Protein AF-A0A433CZN0-F1 (afdb_monomer)

Structure (mmCIF, N/CA/C/O backbone):
data_AF-A0A433CZN0-F1
#
_entry.id   AF-A0A433CZN0-F1
#
loop_
_atom_site.group_PDB
_atom_site.id
_atom_site.type_symbol
_atom_site.label_atom_id
_atom_site.label_alt_id
_atom_site.label_comp_id
_atom_site.label_asym_id
_atom_site.label_entity_id
_atom_site.label_seq_id
_atom_site.pdbx_PDB_ins_code
_atom_site.Cartn_x
_atom_site.Cartn_y
_atom_site.Cartn_z
_atom_site.occupancy
_atom_site.B_iso_or_equiv
_atom_site.auth_seq_id
_atom_site.auth_comp_id
_atom_site.auth_asym_id
_atom_site.auth_atom_id
_atom_site.pdbx_PDB_model_num
ATOM 1 N N . MET A 1 1 ? -7.468 12.039 32.519 1.00 37.16 1 MET A N 1
ATOM 2 C CA . MET A 1 1 ? -6.726 11.457 33.655 1.00 37.16 1 MET A CA 1
ATOM 3 C C . MET A 1 1 ? -5.507 10.751 33.075 1.00 37.16 1 MET A C 1
ATOM 5 O O . MET A 1 1 ? -5.658 9.683 32.499 1.00 37.16 1 MET A O 1
ATOM 9 N N . ILE A 1 2 ? -4.345 11.412 33.074 1.00 41.44 2 ILE A N 1
ATOM 10 C CA . ILE A 1 2 ? -3.094 10.817 32.576 1.00 41.44 2 ILE A CA 1
ATOM 11 C C . ILE A 1 2 ? -2.685 9.758 33.611 1.00 41.44 2 ILE A C 1
ATOM 13 O O . ILE A 1 2 ? -2.550 10.120 34.782 1.00 41.44 2 ILE A O 1
ATOM 17 N N . PRO A 1 3 ? -2.561 8.470 33.250 1.00 48.06 3 PRO A N 1
ATOM 18 C CA . PRO A 1 3 ? -2.178 7.444 34.209 1.00 48.06 3 PRO A CA 1
ATOM 19 C C . PRO A 1 3 ? -0.775 7.762 34.729 1.00 48.06 3 PRO A C 1
ATOM 21 O O . PRO A 1 3 ? 0.151 7.968 33.945 1.00 48.06 3 PRO A O 1
ATOM 24 N N . SER A 1 4 ? -0.611 7.831 36.049 1.00 49.28 4 SER A N 1
ATOM 25 C CA . SER A 1 4 ? 0.712 7.985 36.648 1.00 49.28 4 SER A CA 1
ATOM 26 C C . SER A 1 4 ? 1.546 6.741 36.336 1.00 49.28 4 SER A C 1
ATOM 28 O O . SER A 1 4 ? 1.145 5.627 36.672 1.00 49.28 4 SER A O 1
ATOM 30 N N . PHE A 1 5 ? 2.732 6.922 35.749 1.00 53.84 5 PHE A N 1
ATOM 31 C CA . PHE A 1 5 ? 3.713 5.854 35.499 1.00 53.84 5 PHE A CA 1
ATOM 32 C C . PHE A 1 5 ? 4.194 5.126 36.778 1.00 53.84 5 PHE A C 1
ATOM 34 O O . PHE A 1 5 ? 4.994 4.197 36.680 1.00 53.84 5 PHE A O 1
ATOM 41 N N . ARG A 1 6 ? 3.716 5.513 37.973 1.00 59.44 6 ARG A N 1
ATOM 42 C CA . ARG A 1 6 ? 3.971 4.809 39.244 1.00 59.44 6 ARG A CA 1
ATOM 43 C C . ARG A 1 6 ? 3.226 3.481 39.382 1.00 59.44 6 ARG A C 1
ATOM 45 O O . ARG A 1 6 ? 3.643 2.669 40.200 1.00 59.44 6 ARG A O 1
ATOM 52 N N . ASP A 1 7 ? 2.161 3.236 38.619 1.00 72.25 7 ASP A N 1
ATOM 53 C CA . ASP A 1 7 ? 1.455 1.952 38.672 1.00 72.25 7 ASP A CA 1
ATOM 54 C C . ASP A 1 7 ? 2.220 0.865 37.891 1.00 72.25 7 ASP A C 1
ATOM 56 O O . ASP A 1 7 ? 2.406 0.954 36.671 1.00 72.25 7 ASP A O 1
ATOM 60 N N . HIS A 1 8 ? 2.647 -0.184 38.602 1.00 76.25 8 HIS A N 1
ATOM 61 C CA . HIS A 1 8 ? 3.405 -1.313 38.057 1.00 76.25 8 HIS A CA 1
ATOM 62 C C . HIS A 1 8 ? 2.702 -1.947 36.850 1.00 76.25 8 HIS A C 1
ATOM 64 O O . HIS A 1 8 ? 3.338 -2.269 35.844 1.00 76.25 8 HIS A O 1
ATOM 70 N N . ARG A 1 9 ? 1.370 -2.048 36.899 1.00 76.25 9 ARG A N 1
ATOM 71 C CA . ARG A 1 9 ? 0.575 -2.632 35.818 1.00 76.25 9 ARG A CA 1
ATOM 72 C C . ARG A 1 9 ? 0.565 -1.756 34.569 1.00 76.25 9 ARG A C 1
ATOM 74 O O . ARG A 1 9 ? 0.722 -2.268 33.462 1.00 76.25 9 ARG A O 1
ATOM 81 N N . THR A 1 10 ? 0.414 -0.444 34.732 1.00 75.75 10 THR A N 1
ATOM 82 C CA . THR A 1 10 ? 0.481 0.519 33.623 1.00 75.75 10 THR A CA 1
ATOM 83 C C . THR A 1 10 ? 1.839 0.449 32.916 1.00 75.75 10 THR A C 1
ATOM 85 O O . THR A 1 10 ? 1.894 0.400 31.685 1.00 75.75 10 THR A O 1
ATOM 88 N N . ARG A 1 11 ? 2.936 0.339 33.679 1.00 78.00 11 ARG A N 1
ATOM 89 C CA . ARG A 1 11 ? 4.289 0.145 33.134 1.00 78.00 11 ARG A CA 1
ATOM 90 C C . ARG A 1 11 ? 4.425 -1.174 32.368 1.00 78.00 11 ARG A C 1
ATOM 92 O O . ARG A 1 11 ? 4.970 -1.175 31.267 1.00 78.00 11 ARG A O 1
ATOM 99 N N . GLN A 1 12 ? 3.931 -2.285 32.914 1.00 82.62 12 GLN A N 1
ATOM 100 C CA . GLN A 1 12 ? 3.971 -3.575 32.218 1.00 82.62 12 GLN A CA 1
ATOM 101 C C . GLN A 1 12 ? 3.145 -3.554 30.922 1.00 82.62 12 GLN A C 1
ATOM 103 O O . GLN A 1 12 ? 3.583 -4.092 29.905 1.00 82.62 12 GLN A O 1
ATOM 108 N N . LEU A 1 13 ? 1.978 -2.901 30.930 1.00 82.56 13 LEU A N 1
ATOM 109 C CA . LEU A 1 13 ? 1.131 -2.772 29.745 1.00 82.56 13 LEU A CA 1
ATOM 110 C C . LEU A 1 13 ? 1.836 -1.966 28.654 1.00 82.56 13 LEU A C 1
ATOM 112 O O . LEU A 1 13 ? 1.894 -2.410 27.510 1.00 82.56 13 LEU A O 1
ATOM 116 N N . PHE A 1 14 ? 2.426 -0.828 29.022 1.00 82.38 14 PHE A N 1
ATOM 117 C CA . PHE A 1 14 ? 3.212 -0.005 28.108 1.00 82.38 14 PHE A CA 1
ATOM 118 C C . PHE A 1 14 ? 4.383 -0.790 27.503 1.00 82.38 14 PHE A C 1
ATOM 120 O O . PHE A 1 14 ? 4.525 -0.835 26.285 1.00 82.38 14 PHE A O 1
ATOM 127 N N . LEU A 1 15 ? 5.173 -1.480 28.334 1.00 84.00 15 LEU A N 1
ATOM 128 C CA . LEU A 1 15 ? 6.296 -2.309 27.878 1.00 84.00 15 LEU A CA 1
ATOM 129 C C . LEU A 1 15 ? 5.858 -3.445 26.943 1.00 84.00 15 LEU A C 1
ATOM 131 O O . LEU A 1 15 ? 6.604 -3.818 26.039 1.00 84.00 15 LEU A O 1
ATOM 135 N N . SER A 1 16 ? 4.656 -3.991 27.138 1.00 86.31 16 SER A N 1
ATOM 136 C CA . SER A 1 16 ? 4.119 -5.050 26.284 1.00 86.31 16 SER A CA 1
ATOM 137 C C . SER A 1 16 ? 3.859 -4.569 24.854 1.00 86.31 16 SER A C 1
ATOM 139 O O . SER A 1 16 ? 4.224 -5.271 23.914 1.00 86.31 16 SER A O 1
ATOM 141 N N . TYR A 1 17 ? 3.289 -3.371 24.680 1.00 89.25 17 TYR A N 1
ATOM 142 C CA . TYR A 1 17 ? 3.047 -2.767 23.359 1.00 89.25 17 TYR A CA 1
ATOM 143 C C . TYR A 1 17 ? 4.263 -2.022 22.796 1.00 89.25 17 TYR A C 1
ATOM 145 O O . TYR A 1 17 ? 4.353 -1.823 21.587 1.00 89.25 17 TYR A O 1
ATOM 153 N N . ALA A 1 18 ? 5.227 -1.635 23.637 1.00 89.81 18 ALA A N 1
ATOM 154 C CA . ALA A 1 18 ? 6.465 -0.998 23.191 1.00 89.81 18 ALA A CA 1
ATOM 155 C C . ALA A 1 18 ? 7.233 -1.874 22.189 1.00 89.81 18 ALA A C 1
ATOM 157 O O . ALA A 1 18 ? 7.816 -1.352 21.244 1.00 89.81 18 ALA A O 1
ATOM 158 N N . LYS A 1 19 ? 7.185 -3.203 22.350 1.00 89.75 19 LYS A N 1
ATOM 159 C CA . LYS A 1 19 ? 7.804 -4.153 21.412 1.00 89.75 19 LYS A CA 1
ATOM 160 C C . LYS A 1 19 ? 7.233 -4.025 19.997 1.00 89.75 19 LYS A C 1
ATOM 162 O O . LYS A 1 19 ? 7.994 -4.004 19.036 1.00 89.75 19 LYS A O 1
ATOM 167 N N . ASP A 1 20 ? 5.917 -3.882 19.879 1.00 93.12 20 ASP A N 1
ATOM 168 C CA . ASP A 1 20 ? 5.236 -3.736 18.592 1.00 93.12 20 ASP A CA 1
ATOM 169 C C . ASP A 1 20 ? 5.594 -2.400 17.928 1.00 93.12 20 ASP A C 1
ATOM 171 O O . ASP A 1 20 ? 5.872 -2.354 16.733 1.00 93.12 20 ASP A O 1
ATOM 175 N N . TRP A 1 21 ? 5.650 -1.315 18.709 1.00 94.50 21 TRP A N 1
ATOM 176 C CA . TRP A 1 21 ? 6.099 -0.011 18.216 1.00 94.50 21 TRP A CA 1
ATOM 177 C C . TRP A 1 21 ? 7.538 -0.051 17.712 1.00 94.50 21 TRP A C 1
ATOM 179 O O . TRP A 1 21 ? 7.817 0.461 16.632 1.00 94.50 21 TRP A O 1
ATOM 189 N N . VAL A 1 22 ? 8.443 -0.679 18.468 1.00 95.81 22 VAL A N 1
ATOM 190 C CA . VAL A 1 22 ? 9.843 -0.845 18.061 1.00 95.81 22 VAL A CA 1
ATOM 191 C C . VAL A 1 22 ? 9.931 -1.626 16.753 1.00 95.81 22 VAL A C 1
ATOM 193 O O . VAL A 1 22 ? 10.659 -1.204 15.860 1.00 95.81 22 VAL A O 1
ATOM 196 N N . LEU A 1 23 ? 9.160 -2.708 16.602 1.00 94.88 23 LEU A N 1
ATOM 197 C CA . LEU A 1 23 ? 9.107 -3.472 15.355 1.00 94.88 23 LEU A CA 1
ATOM 198 C C . LEU A 1 23 ? 8.634 -2.606 14.178 1.00 94.88 23 LEU A C 1
ATOM 200 O O . LEU A 1 23 ? 9.283 -2.592 13.137 1.00 94.88 23 LEU A O 1
ATOM 204 N N . ILE A 1 24 ? 7.534 -1.866 14.338 1.00 96.44 24 ILE A N 1
ATOM 205 C CA . ILE A 1 24 ? 6.991 -0.999 13.280 1.00 96.44 24 ILE A CA 1
ATOM 206 C C . ILE A 1 24 ? 8.004 0.082 12.890 1.00 96.44 24 ILE A C 1
ATOM 208 O O . ILE A 1 24 ? 8.259 0.285 11.705 1.00 96.44 24 ILE A O 1
ATOM 212 N N . ILE A 1 25 ? 8.613 0.750 13.872 1.00 96.31 25 ILE A N 1
ATOM 213 C CA . ILE A 1 25 ? 9.632 1.776 13.626 1.00 96.31 25 ILE A CA 1
ATOM 214 C C . ILE A 1 25 ? 10.835 1.161 12.906 1.00 96.31 25 ILE A C 1
ATOM 216 O O . ILE A 1 25 ? 11.302 1.726 11.921 1.00 96.31 25 ILE A O 1
ATOM 220 N N . ALA A 1 26 ? 11.303 -0.013 13.338 1.00 97.31 26 ALA A N 1
ATOM 221 C CA . ALA A 1 26 ? 12.407 -0.711 12.689 1.00 97.31 26 ALA A CA 1
ATOM 222 C C . ALA A 1 26 ? 12.091 -1.067 11.227 1.00 97.31 26 ALA A C 1
ATOM 224 O O . ALA A 1 26 ? 12.936 -0.853 10.362 1.00 97.31 26 ALA A O 1
ATOM 225 N N . LEU A 1 27 ? 10.874 -1.538 10.929 1.00 97.00 27 LEU A N 1
ATOM 226 C CA . LEU A 1 27 ? 10.433 -1.823 9.558 1.00 97.00 27 LEU A CA 1
ATOM 227 C C . LEU A 1 27 ? 10.396 -0.558 8.689 1.00 97.00 27 LEU A C 1
ATOM 229 O O . LEU A 1 27 ? 10.842 -0.589 7.545 1.00 97.00 27 LEU A O 1
ATOM 233 N N . ILE A 1 28 ? 9.911 0.564 9.230 1.00 94.25 28 ILE A N 1
ATOM 234 C CA . ILE A 1 28 ? 9.871 1.847 8.512 1.00 94.25 28 ILE A CA 1
ATOM 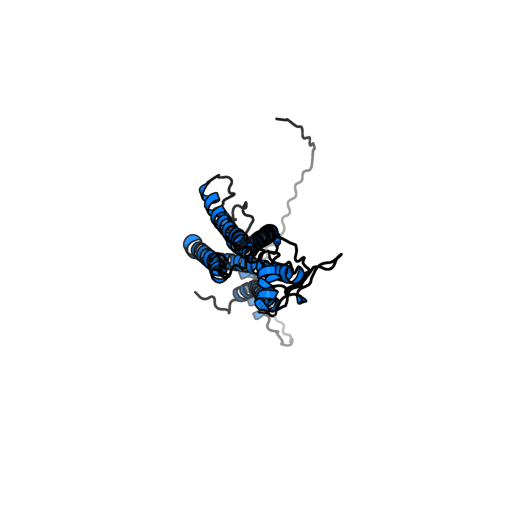235 C C . ILE A 1 28 ? 11.292 2.358 8.228 1.00 94.25 28 ILE A C 1
ATOM 237 O O . ILE A 1 28 ? 11.586 2.769 7.108 1.00 94.25 28 ILE A O 1
ATOM 241 N N . LEU A 1 29 ? 12.193 2.305 9.213 1.00 95.88 29 LEU A N 1
ATOM 242 C CA . LEU A 1 29 ? 13.593 2.704 9.029 1.00 95.88 29 LEU A CA 1
ATOM 243 C C . LEU A 1 29 ? 14.315 1.804 8.019 1.00 95.88 29 LEU A C 1
ATOM 245 O O . LEU A 1 29 ? 15.079 2.299 7.188 1.00 95.88 29 LEU A O 1
ATOM 249 N N . ALA A 1 30 ? 14.053 0.496 8.060 1.00 96.50 30 ALA A N 1
ATOM 250 C CA . ALA A 1 30 ? 14.585 -0.450 7.088 1.00 96.50 30 ALA A CA 1
ATOM 251 C C . ALA A 1 30 ? 14.099 -0.126 5.668 1.00 96.50 30 ALA A C 1
ATOM 253 O O . ALA A 1 30 ? 14.914 -0.095 4.753 1.00 96.50 30 ALA A O 1
ATOM 254 N N . PHE A 1 31 ? 12.814 0.200 5.491 1.00 95.31 31 PHE A N 1
ATOM 255 C CA . PHE A 1 31 ? 12.269 0.625 4.200 1.00 95.31 31 PHE A CA 1
ATOM 256 C C . PHE A 1 31 ? 13.008 1.849 3.634 1.00 95.31 31 PHE A C 1
ATOM 258 O O . PHE A 1 31 ? 13.494 1.793 2.508 1.00 95.31 31 PHE A O 1
ATOM 265 N N . PHE A 1 32 ? 13.171 2.920 4.420 1.00 93.94 32 PHE A N 1
ATOM 266 C CA . PHE A 1 32 ? 13.902 4.110 3.957 1.00 93.94 32 PHE A CA 1
ATOM 267 C C . PHE A 1 32 ? 15.377 3.824 3.657 1.00 93.94 32 PHE A C 1
ATOM 269 O O . PHE A 1 32 ? 15.951 4.434 2.761 1.00 93.94 32 PHE A O 1
ATOM 276 N N . SER A 1 33 ? 15.990 2.886 4.383 1.00 95.25 33 SER A N 1
ATOM 277 C CA . SER A 1 33 ? 17.371 2.467 4.125 1.00 95.25 33 SER A CA 1
ATOM 278 C C . SER A 1 33 ? 17.493 1.687 2.812 1.00 95.25 33 SER A C 1
ATOM 280 O O . SER A 1 33 ? 18.474 1.852 2.090 1.00 95.25 33 SER A O 1
ATOM 282 N N . LEU A 1 34 ? 16.499 0.853 2.489 1.00 94.00 34 LEU A N 1
ATOM 283 C CA . LEU A 1 34 ? 16.453 0.090 1.243 1.00 94.00 34 LEU A CA 1
ATOM 284 C C . LEU A 1 34 ? 16.165 0.962 0.020 1.00 94.00 34 LEU A C 1
ATOM 286 O O . LEU A 1 34 ? 16.729 0.696 -1.035 1.00 94.00 34 LEU A O 1
ATOM 290 N N . ASP A 1 35 ? 15.342 2.005 0.144 1.00 88.56 35 ASP A N 1
ATOM 291 C CA . ASP A 1 35 ? 14.964 2.844 -1.004 1.00 88.56 35 ASP A CA 1
ATOM 292 C C . ASP A 1 35 ? 16.169 3.558 -1.654 1.00 88.56 35 ASP A C 1
ATOM 294 O O . ASP A 1 35 ? 16.161 3.847 -2.850 1.00 88.56 35 ASP A O 1
ATOM 298 N N . ILE A 1 36 ? 17.246 3.758 -0.884 1.00 90.56 36 ILE A N 1
ATOM 299 C CA . ILE A 1 36 ? 18.517 4.346 -1.340 1.00 90.56 36 ILE A CA 1
ATOM 300 C C . ILE A 1 36 ? 19.326 3.362 -2.209 1.00 90.56 36 ILE A C 1
ATOM 302 O O . ILE A 1 36 ? 20.206 3.779 -2.965 1.00 90.56 36 ILE A O 1
ATOM 306 N N . LEU A 1 37 ? 19.059 2.057 -2.111 1.00 94.19 37 LEU A N 1
ATOM 307 C CA . LEU A 1 37 ? 19.812 1.035 -2.830 1.00 94.19 37 LEU A CA 1
ATOM 308 C C . LEU A 1 37 ? 19.433 0.984 -4.314 1.00 94.19 37 LEU A C 1
ATOM 310 O O . LEU A 1 37 ? 18.279 1.171 -4.709 1.00 94.19 37 LEU A O 1
ATOM 314 N N . GLU A 1 38 ? 20.426 0.672 -5.146 1.00 93.75 38 GLU A N 1
ATOM 315 C CA . GLU A 1 38 ? 20.198 0.404 -6.562 1.00 93.75 38 GLU A CA 1
ATOM 316 C C . GLU A 1 38 ? 19.505 -0.952 -6.751 1.00 93.75 38 GLU A C 1
ATOM 318 O O . GLU A 1 38 ? 19.917 -1.945 -6.140 1.00 93.75 38 GLU A O 1
ATOM 323 N N . PRO A 1 39 ? 18.459 -1.024 -7.594 1.00 95.94 39 PRO A N 1
ATOM 324 C CA . PRO A 1 39 ? 17.829 -2.291 -7.928 1.00 95.94 39 PRO A CA 1
ATOM 325 C C . PRO A 1 39 ? 18.738 -3.136 -8.826 1.00 95.94 39 PRO A C 1
ATOM 327 O O . PRO A 1 39 ? 19.609 -2.630 -9.533 1.00 95.94 39 PRO A O 1
ATOM 330 N N . PHE A 1 40 ? 18.474 -4.439 -8.872 1.00 96.62 40 PHE A N 1
ATOM 331 C CA . PHE A 1 40 ? 19.052 -5.303 -9.895 1.00 96.62 40 PHE A CA 1
ATOM 332 C C . PHE A 1 40 ? 18.702 -4.785 -11.305 1.00 96.62 40 PHE A C 1
ATOM 334 O O . PHE A 1 40 ? 17.542 -4.529 -11.618 1.00 96.62 40 PHE A O 1
ATOM 341 N N . HIS A 1 41 ? 19.691 -4.638 -12.188 1.00 95.94 41 HIS A N 1
ATOM 342 C CA . HIS A 1 41 ? 19.459 -4.233 -13.577 1.00 95.94 41 HIS A CA 1
ATOM 343 C C . HIS A 1 41 ? 19.253 -5.463 -14.461 1.00 95.94 41 HIS A C 1
ATOM 345 O O . HIS A 1 41 ? 20.196 -6.004 -15.043 1.00 95.94 41 HIS A O 1
ATOM 351 N N . ARG A 1 42 ? 18.003 -5.923 -14.556 1.00 96.19 42 ARG A N 1
ATOM 352 C CA . ARG A 1 42 ? 17.643 -7.055 -15.414 1.00 96.19 42 ARG A CA 1
ATOM 353 C C . ARG A 1 42 ? 17.858 -6.706 -16.892 1.00 96.19 42 ARG A C 1
ATOM 355 O O . ARG A 1 42 ? 17.476 -5.633 -17.346 1.00 96.19 42 ARG A O 1
ATOM 362 N N . GLN A 1 43 ? 18.425 -7.638 -17.655 1.00 96.50 43 GLN A N 1
ATOM 363 C CA . GLN A 1 43 ? 18.578 -7.484 -19.103 1.00 96.50 43 GLN A CA 1
ATOM 364 C C . GLN A 1 43 ? 17.219 -7.406 -19.819 1.00 96.50 43 GLN A C 1
ATOM 366 O O . GLN A 1 43 ? 16.234 -8.005 -19.375 1.00 96.50 43 GLN A O 1
ATOM 371 N N . PHE A 1 44 ? 17.178 -6.685 -20.937 1.00 96.75 44 PHE A N 1
ATOM 372 C CA . PHE A 1 44 ? 15.967 -6.398 -21.707 1.00 96.75 44 PHE A CA 1
ATOM 373 C C . PHE A 1 44 ? 16.246 -6.446 -23.213 1.00 96.75 44 PHE A C 1
ATOM 375 O O . PHE A 1 44 ? 17.398 -6.426 -23.637 1.00 96.75 44 PHE A O 1
ATOM 382 N N . SER A 1 45 ? 15.190 -6.525 -24.023 1.00 96.25 45 SER A N 1
ATOM 383 C CA . SER A 1 45 ? 15.298 -6.446 -25.483 1.00 96.25 45 SER A CA 1
ATOM 384 C C . SER A 1 45 ? 14.861 -5.071 -25.971 1.00 96.25 45 SER A C 1
ATOM 386 O O . SER A 1 45 ? 13.836 -4.546 -25.537 1.00 96.25 45 SER A O 1
ATOM 388 N N .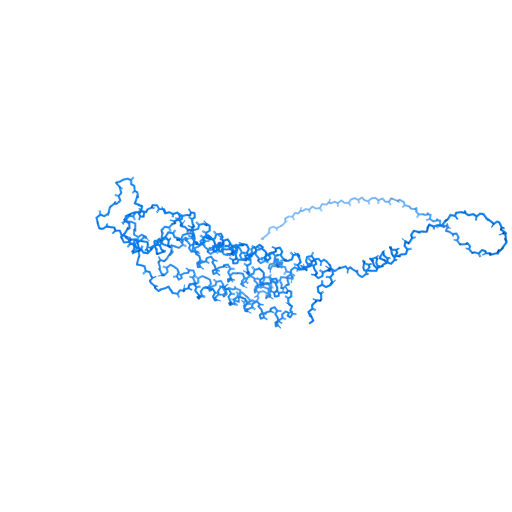 LEU A 1 46 ? 15.609 -4.517 -26.922 1.00 95.69 46 LEU A N 1
ATOM 389 C CA . LEU A 1 46 ? 15.253 -3.295 -27.642 1.00 95.69 46 LEU A CA 1
ATOM 390 C C . LEU A 1 46 ? 14.045 -3.475 -28.568 1.00 95.69 46 LEU A C 1
ATOM 392 O O . LEU A 1 46 ? 13.453 -2.491 -28.995 1.00 95.69 46 LEU A O 1
ATOM 396 N N . THR A 1 47 ? 13.678 -4.717 -28.889 1.00 94.88 47 THR A N 1
ATOM 397 C CA . THR A 1 47 ? 12.536 -5.040 -29.760 1.00 94.88 47 THR A CA 1
ATOM 398 C C . THR A 1 47 ? 11.250 -5.348 -28.991 1.00 94.88 47 THR A C 1
ATOM 400 O O . THR A 1 47 ? 10.195 -5.551 -29.597 1.00 94.88 47 THR A O 1
ATOM 403 N N . ASP A 1 48 ? 11.309 -5.350 -27.656 1.00 96.00 48 ASP A N 1
ATOM 404 C CA . ASP A 1 48 ? 10.157 -5.622 -26.805 1.00 96.00 48 ASP A CA 1
ATOM 405 C C . ASP A 1 48 ? 9.204 -4.419 -26.759 1.00 96.00 48 ASP A C 1
ATOM 407 O O . ASP A 1 48 ? 9.438 -3.424 -26.072 1.00 96.00 48 ASP A O 1
ATOM 411 N N . LYS A 1 49 ? 8.076 -4.537 -27.469 1.00 95.81 49 LYS A N 1
ATOM 412 C CA . LYS A 1 49 ? 7.028 -3.505 -27.509 1.00 95.81 49 LYS A CA 1
ATOM 413 C C . LYS A 1 49 ? 6.393 -3.230 -26.152 1.00 95.81 49 LYS A C 1
ATOM 415 O O . LYS A 1 49 ? 5.828 -2.156 -25.972 1.00 95.81 49 LYS A O 1
ATOM 420 N N . SER A 1 50 ? 6.472 -4.168 -25.207 1.00 96.38 50 SER A N 1
ATOM 421 C CA . SER A 1 50 ? 5.946 -3.939 -23.864 1.00 96.38 50 SER A CA 1
ATOM 422 C C . SER A 1 50 ? 6.742 -2.888 -23.089 1.00 96.38 50 SER A C 1
ATOM 424 O O . SER A 1 50 ? 6.202 -2.362 -22.127 1.00 96.38 50 SER A O 1
ATOM 426 N N . LEU A 1 51 ? 7.960 -2.543 -23.535 1.00 97.25 51 LEU A N 1
ATOM 427 C CA . LEU A 1 51 ? 8.865 -1.570 -22.908 1.00 97.25 51 LEU A CA 1
ATOM 428 C C . LEU A 1 51 ? 8.944 -0.221 -23.652 1.00 97.25 51 LEU A C 1
ATOM 430 O O . LEU A 1 51 ? 9.772 0.623 -23.306 1.00 97.25 51 LEU A O 1
ATOM 434 N N . MET A 1 52 ? 8.127 -0.034 -24.695 1.00 96.88 52 MET A N 1
ATOM 435 C CA . MET A 1 52 ? 8.167 1.118 -25.611 1.00 96.88 52 MET A CA 1
ATOM 436 C C . MET A 1 52 ? 7.103 2.187 -25.313 1.00 96.88 52 MET A C 1
ATOM 438 O O . MET A 1 52 ? 6.856 3.051 -26.155 1.00 96.88 52 MET A O 1
ATOM 442 N N . TYR A 1 53 ? 6.429 2.126 -24.164 1.00 96.88 53 TYR A N 1
ATOM 443 C CA . TYR A 1 53 ? 5.441 3.144 -23.806 1.00 96.88 53 TYR A CA 1
ATOM 444 C C . TYR A 1 53 ? 6.120 4.472 -23.431 1.00 96.88 53 TYR A C 1
ATOM 446 O O . TYR A 1 53 ? 7.268 4.468 -22.985 1.00 96.88 53 TYR A O 1
ATOM 454 N N . PRO A 1 54 ? 5.432 5.616 -23.602 1.00 96.06 54 PRO A N 1
ATOM 455 C CA . PRO A 1 54 ? 5.980 6.907 -23.206 1.00 96.06 54 PRO A CA 1
ATOM 456 C C . PRO A 1 54 ? 6.062 7.030 -21.681 1.00 96.06 54 PRO A C 1
ATOM 458 O O . PRO A 1 54 ? 5.170 6.580 -20.957 1.00 96.06 54 PRO A O 1
ATOM 461 N N . TYR A 1 55 ? 7.108 7.695 -21.199 1.00 94.38 55 TYR A N 1
ATOM 462 C CA . TYR A 1 55 ? 7.278 8.047 -19.798 1.00 94.38 55 TYR A CA 1
ATOM 463 C C . TYR A 1 55 ? 6.224 9.075 -19.376 1.00 94.38 55 TYR A C 1
ATOM 465 O O . TYR A 1 55 ? 6.173 10.199 -19.875 1.00 94.38 55 TYR A O 1
ATOM 473 N N . ALA A 1 56 ? 5.377 8.696 -18.418 1.00 92.00 56 ALA A N 1
ATOM 474 C CA . ALA A 1 56 ? 4.413 9.611 -17.822 1.00 92.00 56 ALA A CA 1
ATOM 475 C C . ALA A 1 56 ? 5.118 10.571 -16.845 1.00 92.00 56 ALA A C 1
ATOM 477 O O . ALA A 1 56 ? 5.463 10.180 -15.723 1.00 92.00 56 ALA A O 1
ATOM 478 N N . GLU A 1 57 ? 5.304 11.829 -17.263 1.00 88.81 57 GLU A N 1
ATOM 479 C CA . GLU A 1 57 ? 5.852 12.909 -16.423 1.00 88.81 57 GLU A CA 1
ATOM 480 C C . GLU A 1 57 ? 4.918 13.269 -15.261 1.00 88.81 57 GLU A C 1
ATOM 482 O O . GLU A 1 57 ? 5.366 13.545 -14.147 1.00 88.81 57 GLU A O 1
ATOM 487 N N . HIS A 1 58 ? 3.608 13.224 -15.513 1.00 92.38 58 HIS A N 1
ATOM 488 C CA . HIS A 1 58 ? 2.575 13.488 -14.521 1.00 92.38 58 HIS A CA 1
ATOM 489 C C . HIS A 1 58 ? 1.792 12.221 -14.218 1.00 92.38 58 HIS A C 1
ATOM 491 O O . HIS A 1 58 ? 1.045 11.712 -15.051 1.00 92.38 58 HIS A O 1
ATOM 497 N N . GLU A 1 59 ? 1.955 11.733 -12.994 1.00 93.25 59 GLU A N 1
ATOM 498 C CA . GLU A 1 59 ? 1.227 10.570 -12.513 1.00 93.25 59 GLU A CA 1
ATOM 499 C C . GLU A 1 59 ? -0.208 10.950 -12.130 1.00 93.25 59 GLU A C 1
ATOM 501 O O . GLU A 1 59 ? -0.428 11.914 -11.394 1.00 93.25 59 GLU A O 1
ATOM 506 N N . LYS A 1 60 ? -1.191 10.151 -12.557 1.00 95.62 60 LYS A N 1
ATOM 507 C CA . LYS A 1 60 ? -2.602 10.325 -12.165 1.00 95.62 60 LYS A CA 1
ATOM 508 C C . LYS A 1 60 ? -2.802 10.280 -10.655 1.00 95.62 60 LYS A C 1
ATOM 510 O O . LYS A 1 60 ? -3.603 11.035 -10.108 1.00 95.62 60 LYS A O 1
ATOM 515 N N . VAL A 1 61 ? -2.082 9.382 -9.986 1.00 97.19 61 VAL A N 1
ATOM 516 C CA . VAL A 1 61 ? -2.036 9.298 -8.526 1.00 97.19 61 VAL A CA 1
ATOM 517 C C . VAL A 1 61 ? -0.586 9.484 -8.095 1.00 97.19 61 VAL A C 1
ATOM 519 O O . VAL A 1 61 ? 0.163 8.511 -8.120 1.00 97.19 61 VAL A O 1
ATOM 522 N N . PRO A 1 62 ? -0.174 10.704 -7.713 1.00 96.75 62 PRO A N 1
ATOM 523 C CA . PRO A 1 62 ? 1.172 10.936 -7.209 1.00 96.75 62 PRO A CA 1
ATOM 524 C C . PRO A 1 62 ? 1.343 10.342 -5.805 1.00 96.75 62 PRO A C 1
ATOM 526 O O . PRO A 1 62 ? 0.386 10.244 -5.030 1.00 96.75 62 PRO A O 1
ATOM 529 N N . THR A 1 63 ? 2.587 10.044 -5.424 1.00 95.31 63 THR A N 1
ATOM 530 C CA . THR A 1 63 ? 2.937 9.445 -4.123 1.00 95.31 63 THR A CA 1
ATOM 531 C C . THR A 1 63 ? 2.359 10.206 -2.922 1.00 95.31 63 THR A C 1
ATOM 533 O O . THR A 1 63 ? 1.896 9.592 -1.963 1.00 95.31 63 THR A O 1
ATOM 536 N N . GLY A 1 64 ? 2.316 11.543 -2.965 1.00 97.19 64 GLY A N 1
ATOM 537 C CA . GLY A 1 64 ? 1.710 12.341 -1.891 1.00 97.19 64 GLY A CA 1
ATOM 538 C C . GLY A 1 64 ? 0.212 12.062 -1.713 1.00 97.19 64 GLY A C 1
ATOM 539 O O . GLY A 1 64 ? -0.256 11.861 -0.591 1.00 97.19 64 GLY A O 1
ATOM 540 N N . LEU A 1 65 ? -0.534 11.971 -2.820 1.00 97.81 65 LEU A N 1
ATOM 541 C CA . LEU A 1 65 ? -1.958 11.628 -2.793 1.00 97.81 65 LEU A CA 1
ATOM 542 C C . LEU A 1 65 ? -2.170 10.184 -2.325 1.00 97.81 65 LEU A C 1
ATOM 544 O O . LEU A 1 65 ? -3.080 9.927 -1.537 1.00 97.81 65 LEU A O 1
ATOM 548 N N . LEU A 1 66 ? -1.302 9.258 -2.744 1.00 98.19 66 LEU A N 1
ATOM 549 C CA . LEU A 1 66 ? -1.313 7.874 -2.269 1.00 98.19 66 LEU A CA 1
ATOM 550 C C . LEU A 1 66 ? -1.218 7.811 -0.736 1.00 98.19 66 LEU A C 1
ATOM 552 O O . LEU A 1 66 ? -2.040 7.144 -0.109 1.00 98.19 66 LEU A O 1
ATOM 556 N N . VAL A 1 67 ? -0.271 8.531 -0.121 1.00 97.81 67 VAL A N 1
ATOM 557 C CA . VAL A 1 67 ? -0.112 8.576 1.346 1.00 97.81 67 VAL A CA 1
ATOM 558 C C . VAL A 1 67 ? -1.359 9.151 2.019 1.00 97.81 67 VAL A C 1
ATOM 560 O O . VAL A 1 67 ? -1.843 8.594 3.005 1.00 97.81 67 VAL A O 1
ATOM 563 N N . VAL A 1 68 ? -1.929 10.231 1.479 1.00 98.38 68 VAL A N 1
ATOM 564 C CA . VAL A 1 68 ? -3.157 10.821 2.030 1.00 98.38 68 VAL A CA 1
ATOM 565 C C . VAL A 1 68 ? -4.305 9.811 2.007 1.00 98.38 68 VAL A C 1
ATOM 567 O O . VAL A 1 68 ? -4.936 9.569 3.035 1.00 98.38 68 VAL A O 1
ATOM 570 N N . VAL A 1 69 ? -4.557 9.176 0.863 1.00 98.44 69 VAL A N 1
ATOM 571 C CA . VAL A 1 69 ? -5.698 8.268 0.701 1.00 98.44 69 VAL A CA 1
ATOM 572 C C . VAL A 1 69 ? -5.498 6.952 1.455 1.00 98.44 69 VAL A C 1
ATOM 574 O O . VAL A 1 69 ? -6.452 6.429 2.019 1.00 98.44 69 VAL A O 1
ATOM 577 N N . CYS A 1 70 ? -4.279 6.414 1.505 1.00 98.44 70 CYS A N 1
ATOM 578 C CA . CYS A 1 70 ? -4.032 5.064 2.025 1.00 98.44 70 CYS A CA 1
ATOM 579 C C . CYS A 1 70 ? -3.585 5.042 3.490 1.00 98.44 70 CYS A C 1
ATOM 581 O O . CYS A 1 70 ? -3.648 3.994 4.125 1.00 98.44 70 CYS A O 1
ATOM 583 N N . PHE A 1 71 ? -3.152 6.176 4.044 1.00 98.44 71 PHE A N 1
ATOM 584 C CA . PHE A 1 71 ? -2.762 6.279 5.448 1.00 98.44 71 PHE A CA 1
ATOM 585 C C . PHE A 1 71 ? -3.605 7.306 6.203 1.00 98.44 71 PHE A C 1
ATOM 587 O O . PHE A 1 71 ? -4.263 6.948 7.179 1.00 98.44 71 PHE A O 1
ATOM 594 N N . ILE A 1 72 ? -3.643 8.559 5.739 1.00 98.62 72 ILE A N 1
ATOM 595 C CA . ILE A 1 72 ? -4.301 9.647 6.481 1.00 98.62 72 ILE A CA 1
ATOM 596 C C . ILE A 1 72 ? -5.817 9.440 6.552 1.00 98.62 72 ILE A C 1
ATOM 598 O O . ILE A 1 72 ? -6.393 9.536 7.634 1.00 98.62 72 ILE A O 1
ATOM 602 N N . VAL A 1 73 ? -6.470 9.101 5.438 1.00 98.56 73 VAL A N 1
ATOM 603 C CA . VAL A 1 73 ? -7.918 8.842 5.419 1.00 98.56 73 VAL A CA 1
ATOM 604 C C . VAL A 1 73 ? -8.293 7.662 6.335 1.00 98.56 73 VAL A C 1
ATOM 606 O O . VAL A 1 73 ? -9.127 7.869 7.220 1.00 98.56 73 VAL A O 1
ATOM 609 N N . PRO A 1 74 ? -7.674 6.464 6.236 1.00 98.75 74 PRO A N 1
ATOM 610 C CA . PRO A 1 74 ? -7.901 5.383 7.193 1.00 98.75 74 PRO A CA 1
ATOM 611 C C . PRO A 1 74 ? -7.652 5.777 8.646 1.00 98.75 74 PRO A C 1
ATOM 613 O O . PRO A 1 74 ? -8.479 5.465 9.499 1.00 98.75 74 PRO A O 1
ATOM 616 N N . LEU A 1 75 ? -6.562 6.496 8.931 1.00 98.69 75 LEU A N 1
ATOM 617 C CA . LEU A 1 75 ? -6.238 6.964 10.277 1.00 98.69 75 LEU A CA 1
ATOM 618 C C . LEU A 1 75 ? -7.354 7.847 10.848 1.00 98.69 75 LEU A C 1
ATOM 620 O O . LEU A 1 75 ? -7.776 7.639 11.987 1.00 98.69 75 LEU A O 1
ATOM 624 N N . VAL A 1 76 ? -7.861 8.798 10.060 1.00 98.69 76 VAL A N 1
ATOM 625 C CA . VAL A 1 76 ? -8.965 9.681 10.460 1.00 98.69 76 VAL A CA 1
ATOM 626 C C . VAL A 1 76 ? -10.245 8.879 10.681 1.00 98.69 76 VAL A C 1
ATOM 628 O O . VAL A 1 76 ? -10.864 9.016 11.733 1.00 98.69 76 VAL A O 1
ATOM 631 N N . VAL A 1 77 ? -10.623 7.996 9.750 1.00 98.62 77 VAL A N 1
ATOM 632 C CA . VAL A 1 77 ? -11.851 7.188 9.867 1.00 98.62 77 VAL A CA 1
ATOM 633 C C . VAL A 1 77 ? -11.802 6.272 11.092 1.00 98.62 77 VAL A C 1
ATOM 635 O O . VAL A 1 77 ? -12.750 6.252 11.880 1.00 98.62 77 VAL A O 1
ATOM 638 N N . ILE A 1 78 ? -10.689 5.561 11.300 1.00 98.62 78 ILE A N 1
ATOM 639 C CA . ILE A 1 78 ? -10.464 4.727 12.489 1.00 98.62 78 ILE A CA 1
ATOM 640 C C . ILE A 1 78 ? -10.554 5.583 13.751 1.00 98.62 78 ILE A C 1
ATOM 642 O O . ILE A 1 78 ? -11.230 5.199 14.703 1.00 98.62 78 ILE A O 1
ATOM 646 N N . SER A 1 79 ? -9.934 6.765 13.752 1.00 98.38 79 SER A N 1
ATOM 647 C CA . SER A 1 79 ? -9.949 7.653 14.915 1.00 98.38 79 SER A CA 1
ATOM 648 C C . SER A 1 79 ? -11.348 8.157 15.250 1.00 98.38 79 SER A C 1
ATOM 650 O O . SER A 1 79 ? -11.754 8.113 16.412 1.00 98.38 79 SER A O 1
ATOM 652 N N . CYS A 1 80 ? -12.119 8.570 14.245 1.00 98.38 80 CYS A N 1
ATOM 653 C CA . CYS A 1 80 ? -13.506 8.983 14.417 1.00 98.38 80 CYS A CA 1
ATOM 654 C C . CYS A 1 80 ? -14.363 7.843 14.977 1.00 98.38 80 CYS A C 1
ATOM 656 O O . CYS A 1 80 ? -15.096 8.048 15.942 1.00 98.38 80 CYS A O 1
ATOM 658 N N . ILE A 1 81 ? -14.253 6.630 14.431 1.00 98.06 81 ILE A N 1
ATOM 659 C CA . ILE A 1 81 ? -15.036 5.484 14.911 1.00 98.06 81 ILE A CA 1
ATOM 660 C C . ILE A 1 81 ? -14.630 5.107 16.341 1.00 98.06 81 ILE A C 1
ATOM 662 O O . ILE A 1 81 ? -15.494 4.961 17.208 1.00 98.06 81 ILE A O 1
ATOM 666 N N . ALA A 1 82 ? -13.333 4.989 16.615 1.00 97.50 82 ALA A N 1
ATOM 667 C CA . ALA A 1 82 ? -12.835 4.574 17.919 1.00 97.50 82 ALA A CA 1
ATOM 668 C C . ALA A 1 82 ? -13.167 5.582 19.032 1.00 97.50 82 ALA A C 1
ATOM 670 O O . ALA A 1 82 ? -13.536 5.186 20.140 1.00 97.50 82 ALA A O 1
ATOM 671 N N . LEU A 1 83 ? -13.067 6.886 18.752 1.00 97.38 83 LEU A N 1
ATOM 672 C CA . LEU A 1 83 ? -13.273 7.934 19.755 1.00 97.38 83 LEU A CA 1
ATOM 673 C C . LEU A 1 83 ? -14.729 8.395 19.868 1.00 97.38 83 LEU A C 1
ATOM 675 O O . LEU A 1 83 ? -15.192 8.633 20.981 1.00 97.38 83 LEU A O 1
ATOM 679 N N . LEU A 1 84 ? -15.461 8.514 18.756 1.00 97.19 84 LEU A N 1
ATOM 680 C CA . LEU A 1 84 ? -16.822 9.068 18.765 1.00 97.19 84 LEU A CA 1
ATOM 681 C C . LEU A 1 84 ? -17.891 7.985 18.936 1.00 97.19 84 LEU A C 1
ATOM 683 O O . LEU A 1 84 ? -18.857 8.193 19.670 1.00 97.19 84 LEU A O 1
ATOM 687 N N . ILE A 1 85 ? -17.711 6.827 18.290 1.00 95.75 85 ILE A N 1
ATOM 688 C CA . ILE A 1 85 ? -18.693 5.731 18.313 1.00 95.75 85 ILE A CA 1
ATOM 689 C C . ILE A 1 85 ? -18.372 4.757 19.446 1.00 95.75 85 ILE A C 1
ATOM 691 O O . ILE A 1 85 ? -19.194 4.551 20.334 1.00 95.75 85 ILE A O 1
ATOM 695 N N . GLN A 1 86 ? -17.167 4.180 19.443 1.00 93.69 86 GLN A N 1
ATOM 696 C CA . GLN A 1 86 ? -16.755 3.188 20.445 1.00 93.69 86 GLN A CA 1
ATOM 697 C C . GLN A 1 86 ? -16.366 3.827 21.783 1.00 93.69 86 GLN A C 1
ATOM 699 O O . GLN A 1 86 ? -16.371 3.148 22.809 1.00 93.69 86 GLN A O 1
ATOM 704 N N . LYS A 1 87 ? -16.012 5.121 21.779 1.00 95.12 87 LYS A N 1
ATOM 705 C CA . LYS A 1 87 ? -15.550 5.880 22.954 1.00 95.12 87 LYS A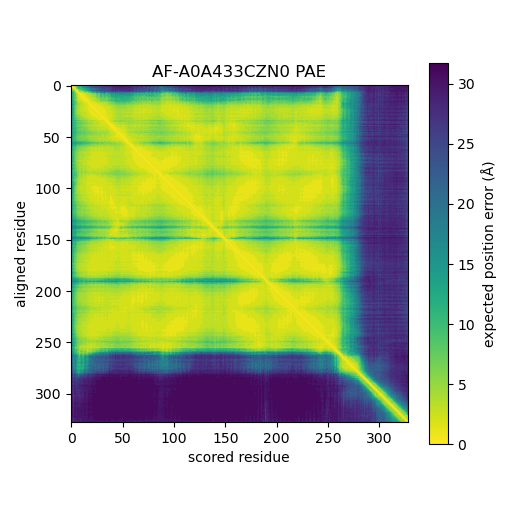 CA 1
ATOM 706 C C . LYS A 1 87 ? -14.431 5.160 23.718 1.00 95.12 87 LYS A C 1
ATOM 708 O O . LYS A 1 87 ? -14.375 5.193 24.946 1.00 95.12 87 LYS A O 1
ATOM 713 N N . SER A 1 88 ? -13.535 4.497 22.985 1.00 94.25 88 SER A N 1
ATOM 714 C CA . SER A 1 88 ? -12.491 3.635 23.536 1.00 94.25 88 SER A CA 1
ATOM 715 C C . SER A 1 88 ? -11.117 4.015 22.978 1.00 94.25 88 SER A C 1
ATOM 717 O O . SER A 1 88 ? -10.781 3.651 21.849 1.00 94.25 88 SER A O 1
ATOM 719 N N . PRO A 1 89 ? -10.264 4.687 23.775 1.00 93.38 89 PRO A N 1
ATOM 720 C CA . PRO A 1 89 ? -8.872 4.949 23.399 1.00 93.38 89 PRO A CA 1
ATOM 721 C C . PRO A 1 89 ? -8.068 3.666 23.155 1.00 93.38 89 PRO A C 1
ATOM 723 O O . PRO A 1 89 ? -7.104 3.662 22.395 1.00 93.38 89 PRO A O 1
ATOM 726 N N . PHE A 1 90 ? -8.472 2.561 23.785 1.00 93.81 90 PHE A N 1
ATOM 727 C CA . PHE A 1 90 ? -7.861 1.259 23.553 1.00 93.81 90 PHE A CA 1
ATOM 728 C C . PHE A 1 90 ? -8.196 0.718 22.158 1.00 93.81 90 PHE A C 1
ATOM 730 O O . PHE A 1 90 ? -7.322 0.160 21.499 1.00 93.81 90 PHE A O 1
ATOM 737 N N . ASP A 1 91 ? -9.423 0.929 21.672 1.00 95.75 91 ASP A N 1
ATOM 738 C CA . ASP A 1 91 ? -9.769 0.594 20.288 1.00 95.75 91 ASP A CA 1
ATOM 739 C C . ASP A 1 91 ? -9.015 1.467 19.283 1.00 95.75 91 ASP A C 1
ATOM 741 O O . ASP A 1 91 ? -8.533 0.950 18.281 1.00 95.75 91 ASP A O 1
ATOM 745 N N . LEU A 1 92 ? -8.840 2.760 19.585 1.00 97.12 92 LEU A N 1
ATOM 746 C CA . LEU A 1 92 ? -8.022 3.656 18.764 1.00 97.12 92 LEU A CA 1
ATOM 747 C C . LEU A 1 92 ? -6.595 3.119 18.647 1.00 97.12 92 LEU A C 1
ATOM 749 O O . LEU A 1 92 ? -6.077 2.984 17.543 1.00 97.12 92 LEU A O 1
ATOM 753 N N . HIS A 1 93 ? -5.971 2.796 19.782 1.00 95.81 93 HIS A N 1
ATOM 754 C CA . HIS A 1 93 ? -4.604 2.291 19.807 1.00 95.81 93 HIS A CA 1
ATOM 755 C C . HIS A 1 93 ? -4.450 1.032 18.944 1.00 95.81 93 HIS A C 1
ATOM 757 O O . HIS A 1 93 ? -3.605 1.012 18.056 1.00 95.81 93 HIS A O 1
ATOM 763 N N . ASN A 1 94 ? -5.295 0.018 19.145 1.00 97.00 94 ASN A N 1
ATOM 764 C CA . ASN A 1 94 ? -5.230 -1.231 18.379 1.00 97.00 94 ASN A CA 1
ATOM 765 C C . ASN A 1 94 ? -5.552 -1.024 16.890 1.00 97.00 94 ASN A C 1
ATOM 767 O O . ASN A 1 94 ? -4.869 -1.575 16.029 1.00 97.00 94 ASN A O 1
ATOM 771 N N . GLY A 1 95 ? -6.543 -0.184 16.576 1.00 97.94 95 GLY A N 1
ATOM 772 C CA . GLY A 1 95 ? -6.908 0.156 15.204 1.00 97.94 95 GLY A CA 1
ATOM 773 C C . GLY A 1 95 ? -5.759 0.820 14.445 1.00 97.94 95 GLY A C 1
ATOM 774 O O . GLY A 1 95 ? -5.462 0.422 13.318 1.00 97.94 95 GLY A O 1
ATOM 775 N N . VAL A 1 96 ? -5.076 1.782 15.073 1.00 98.25 96 VAL A N 1
ATOM 776 C CA . VAL A 1 96 ? -3.907 2.469 14.499 1.00 98.25 96 VAL A CA 1
ATOM 777 C C . VAL A 1 96 ? -2.702 1.537 14.404 1.00 98.25 96 VAL A C 1
ATOM 779 O O . VAL A 1 96 ? -2.027 1.527 13.378 1.00 98.25 96 VAL A O 1
ATOM 782 N N . MET A 1 97 ? -2.451 0.715 15.425 1.00 97.44 97 MET A N 1
ATOM 783 C CA . MET A 1 97 ? -1.350 -0.251 15.405 1.00 97.44 97 MET A CA 1
ATOM 784 C C . MET A 1 97 ? -1.495 -1.270 14.275 1.00 97.44 97 MET A C 1
ATOM 786 O O . MET A 1 97 ? -0.517 -1.550 13.585 1.00 97.44 97 MET A O 1
ATOM 790 N N . GLY A 1 98 ? -2.703 -1.781 14.030 1.00 98.19 98 GLY A N 1
ATOM 791 C CA . GLY A 1 98 ? -2.938 -2.679 12.901 1.00 98.19 98 GLY A CA 1
ATOM 792 C C . GLY A 1 98 ? -2.788 -1.990 11.540 1.00 98.19 98 GLY A C 1
ATOM 793 O O . GLY A 1 98 ? -2.223 -2.594 10.630 1.00 98.19 98 GLY A O 1
ATOM 794 N N . LEU A 1 99 ? -3.194 -0.719 11.403 1.00 98.75 99 LEU A N 1
ATOM 795 C CA . LEU A 1 99 ? -2.991 0.050 10.165 1.00 98.75 99 LEU A CA 1
ATOM 796 C C . LEU A 1 99 ? -1.497 0.244 9.878 1.00 98.75 99 LEU A C 1
ATOM 798 O O . LEU A 1 99 ? -1.039 0.001 8.762 1.00 98.75 99 LEU A O 1
ATOM 802 N N . LEU A 1 100 ? -0.740 0.667 10.893 1.00 98.56 100 LEU A N 1
ATOM 803 C CA . LEU A 1 100 ? 0.700 0.881 10.786 1.00 98.56 100 LEU A CA 1
ATOM 804 C C . LEU A 1 100 ? 1.440 -0.421 10.479 1.00 98.56 100 LEU A C 1
ATOM 806 O O . LEU A 1 100 ? 2.297 -0.431 9.601 1.00 98.56 100 LEU A O 1
ATOM 810 N N . LEU A 1 101 ? 1.086 -1.518 11.155 1.00 98.50 101 LEU A N 1
ATOM 811 C CA . LEU A 1 101 ? 1.675 -2.831 10.899 1.00 98.50 101 LEU A CA 1
ATOM 812 C C . LEU A 1 101 ? 1.389 -3.307 9.467 1.00 98.50 101 LEU A C 1
ATOM 814 O O . LEU A 1 101 ? 2.311 -3.758 8.788 1.00 98.50 101 LEU A O 1
ATOM 818 N N . SER A 1 102 ? 0.148 -3.145 8.994 1.00 98.69 102 SER A N 1
ATOM 819 C CA . SER A 1 102 ? -0.250 -3.503 7.628 1.00 98.69 102 SER A CA 1
ATOM 820 C C . SER A 1 102 ? 0.601 -2.774 6.595 1.00 98.69 102 SER A C 1
ATOM 822 O O . SER A 1 102 ? 1.216 -3.402 5.729 1.00 98.69 102 SER A O 1
ATOM 824 N N . LEU A 1 103 ? 0.684 -1.446 6.713 1.00 98.56 103 LEU A N 1
ATOM 825 C CA . LEU A 1 103 ? 1.450 -0.617 5.790 1.00 98.56 103 LEU A CA 1
ATOM 826 C C . LEU A 1 103 ? 2.948 -0.918 5.877 1.00 98.56 103 LEU A C 1
ATOM 828 O O . LEU A 1 103 ? 3.569 -1.107 4.837 1.00 98.56 103 LEU A O 1
ATOM 832 N N . ALA A 1 104 ? 3.516 -1.026 7.081 1.00 98.38 104 ALA A N 1
ATOM 833 C CA . ALA A 1 104 ? 4.943 -1.276 7.281 1.00 98.38 104 ALA A CA 1
ATOM 834 C C . ALA A 1 104 ? 5.392 -2.620 6.685 1.00 98.38 104 ALA A C 1
ATOM 836 O O . ALA A 1 104 ? 6.383 -2.666 5.958 1.00 98.38 104 ALA A O 1
ATOM 837 N N . LEU A 1 105 ? 4.649 -3.705 6.931 1.00 98.44 105 LEU A N 1
ATOM 838 C CA . LEU A 1 105 ? 4.948 -5.010 6.331 1.00 98.44 105 LEU A CA 1
ATOM 839 C C . LEU A 1 105 ? 4.807 -4.969 4.805 1.00 98.44 105 LEU A C 1
ATOM 841 O O . LEU A 1 105 ? 5.674 -5.462 4.085 1.00 98.44 105 LEU A O 1
ATOM 845 N N . THR A 1 106 ? 3.742 -4.331 4.315 1.00 98.62 106 THR A N 1
ATOM 846 C CA . THR A 1 106 ? 3.457 -4.217 2.883 1.00 98.62 106 THR A CA 1
ATOM 847 C C . THR A 1 106 ? 4.561 -3.474 2.135 1.00 98.62 106 THR A C 1
ATOM 849 O O . THR A 1 106 ? 5.076 -3.999 1.145 1.00 98.62 106 THR A O 1
ATOM 852 N N . ILE A 1 107 ? 4.948 -2.274 2.585 1.00 97.38 107 ILE A N 1
ATOM 853 C CA . ILE A 1 107 ? 5.981 -1.470 1.909 1.00 97.38 107 ILE A CA 1
ATOM 854 C C . ILE A 1 107 ? 7.348 -2.148 1.990 1.00 97.38 107 ILE A C 1
ATOM 856 O O . ILE A 1 107 ? 8.069 -2.170 0.996 1.00 97.38 107 ILE A O 1
ATOM 860 N N . MET A 1 108 ? 7.666 -2.776 3.127 1.00 97.94 108 MET A N 1
ATOM 861 C CA . MET A 1 108 ? 8.944 -3.449 3.327 1.00 97.94 108 MET A CA 1
ATOM 862 C C . MET A 1 108 ? 9.107 -4.632 2.368 1.00 97.94 108 MET A C 1
ATOM 864 O O . MET A 1 108 ? 10.094 -4.717 1.640 1.00 97.94 108 MET A O 1
ATOM 868 N N . VAL A 1 109 ? 8.117 -5.529 2.321 1.00 98.25 109 VAL A N 1
ATOM 869 C CA . VAL A 1 109 ? 8.162 -6.693 1.424 1.00 98.25 109 VAL A CA 1
ATOM 870 C C . VAL A 1 109 ? 8.138 -6.261 -0.039 1.00 98.25 109 VAL A C 1
ATOM 872 O O . VAL A 1 109 ? 8.879 -6.809 -0.849 1.00 98.25 109 VAL A O 1
ATOM 875 N N . THR A 1 110 ? 7.335 -5.250 -0.380 1.00 98.12 110 THR A N 1
ATOM 876 C CA . THR A 1 110 ? 7.300 -4.697 -1.742 1.00 98.12 110 THR A CA 1
ATOM 877 C C . THR A 1 110 ? 8.683 -4.205 -2.169 1.00 98.12 110 THR A C 1
ATOM 879 O O . THR A 1 110 ? 9.122 -4.548 -3.266 1.00 98.12 110 THR A O 1
ATOM 882 N N . GLU A 1 111 ? 9.377 -3.435 -1.327 1.00 97.44 111 GLU A N 1
ATOM 883 C CA . GLU A 1 111 ? 10.671 -2.850 -1.694 1.00 97.44 111 GLU A CA 1
ATOM 884 C C . GLU A 1 111 ? 11.769 -3.906 -1.824 1.00 97.44 111 GLU A C 1
ATOM 886 O O . GLU A 1 111 ? 12.501 -3.911 -2.811 1.00 97.44 111 GLU A O 1
ATOM 891 N N . VAL A 1 112 ? 11.821 -4.879 -0.908 1.00 97.88 112 VAL A N 1
ATOM 892 C CA . VAL A 1 112 ? 12.757 -6.012 -1.015 1.00 97.88 112 VAL A CA 1
ATOM 893 C C . VAL A 1 112 ? 12.577 -6.749 -2.341 1.00 97.88 112 VAL A C 1
ATOM 895 O O . VAL A 1 112 ? 13.557 -7.026 -3.037 1.00 97.88 112 VAL A O 1
ATOM 898 N N . VAL A 1 113 ? 11.331 -7.053 -2.719 1.00 98.06 113 VAL A N 1
ATOM 899 C CA . VAL A 1 113 ? 11.054 -7.769 -3.970 1.00 98.06 113 VAL A CA 1
ATOM 900 C C . VAL A 1 113 ? 11.400 -6.903 -5.181 1.00 98.06 113 VAL A C 1
ATOM 902 O O . VAL A 1 113 ? 12.014 -7.413 -6.116 1.00 98.06 113 VAL A O 1
ATOM 905 N N . LYS A 1 114 ? 11.087 -5.602 -5.163 1.00 97.19 114 LYS A N 1
ATOM 906 C CA . LYS A 1 114 ? 11.443 -4.673 -6.247 1.00 97.19 114 LYS A CA 1
ATOM 907 C C . LYS A 1 114 ? 12.940 -4.631 -6.513 1.00 97.19 114 LYS A C 1
ATOM 909 O O . LYS A 1 114 ? 13.352 -4.798 -7.661 1.00 97.19 114 LYS A O 1
ATOM 914 N N . LEU A 1 115 ? 13.734 -4.438 -5.461 1.00 97.25 115 LEU A N 1
ATOM 915 C CA . LEU A 1 115 ? 15.192 -4.374 -5.563 1.00 97.25 115 LEU A CA 1
ATOM 916 C C . LEU A 1 115 ? 15.780 -5.695 -6.065 1.00 97.25 115 LEU A C 1
ATOM 918 O O . LEU A 1 115 ? 16.713 -5.686 -6.864 1.00 97.25 115 LEU A O 1
ATOM 922 N N . SER A 1 116 ? 15.200 -6.819 -5.640 1.00 97.12 116 SER A N 1
ATOM 923 C CA . SER A 1 116 ? 15.671 -8.157 -6.010 1.00 97.12 116 SER A CA 1
ATOM 924 C C . SER A 1 116 ? 15.315 -8.540 -7.449 1.00 97.12 116 SER A C 1
ATOM 926 O O . SER A 1 116 ? 16.117 -9.163 -8.139 1.00 97.12 116 SER A O 1
ATOM 928 N N . VAL A 1 117 ? 14.103 -8.208 -7.905 1.00 97.44 117 VAL A N 1
ATOM 929 C CA . VAL A 1 117 ? 13.599 -8.628 -9.222 1.00 97.44 117 VAL A CA 1
ATOM 930 C C . VAL A 1 117 ? 14.098 -7.716 -10.338 1.00 97.44 117 VAL A C 1
ATOM 932 O O . VAL A 1 117 ? 14.398 -8.211 -11.427 1.00 97.44 117 VAL A O 1
ATOM 935 N N . GLY A 1 118 ? 14.155 -6.400 -10.107 1.00 96.62 118 GLY A N 1
ATOM 936 C CA . GLY A 1 118 ? 14.747 -5.484 -11.079 1.00 96.62 118 GLY A CA 1
ATOM 937 C C . GLY A 1 118 ? 14.028 -5.426 -12.429 1.00 96.62 118 GLY A C 1
ATOM 938 O O . GLY A 1 118 ? 14.665 -5.267 -13.468 1.00 96.62 118 GLY A O 1
ATOM 939 N N . ARG A 1 119 ? 12.711 -5.675 -12.460 1.00 97.38 119 ARG A N 1
ATOM 940 C CA . ARG A 1 119 ? 11.947 -5.761 -13.714 1.00 97.38 119 ARG A CA 1
ATOM 941 C C . ARG A 1 119 ? 11.842 -4.373 -14.375 1.00 97.38 119 ARG A C 1
ATOM 943 O O . ARG A 1 119 ? 11.327 -3.462 -13.723 1.00 97.38 119 ARG A O 1
ATOM 950 N N . PRO A 1 120 ? 12.201 -4.231 -15.666 1.00 97.88 120 PRO A N 1
ATOM 951 C CA . PRO A 1 120 ? 11.963 -3.006 -16.426 1.00 97.88 120 PRO A CA 1
ATOM 952 C C . PRO A 1 120 ? 10.472 -2.652 -16.491 1.00 97.88 120 PRO A C 1
ATOM 954 O O . PRO A 1 120 ? 9.619 -3.531 -16.651 1.00 97.88 120 PRO A O 1
ATOM 957 N N . ARG A 1 121 ? 10.154 -1.365 -16.354 1.00 97.94 121 ARG A N 1
ATOM 958 C CA . ARG A 1 121 ? 8.797 -0.826 -16.507 1.00 97.94 121 ARG A CA 1
ATOM 959 C C . ARG A 1 121 ? 8.362 -0.786 -17.979 1.00 97.94 121 ARG A C 1
ATOM 961 O O . ARG A 1 121 ? 9.217 -0.777 -18.860 1.00 97.94 121 ARG A O 1
ATOM 968 N N . PRO A 1 122 ? 7.050 -0.704 -18.262 1.00 98.19 122 PRO A N 1
ATOM 969 C CA . PRO A 1 122 ? 6.579 -0.567 -19.637 1.00 98.19 122 PRO A CA 1
ATOM 970 C C . PRO A 1 122 ? 7.068 0.701 -20.356 1.00 98.19 122 PRO A C 1
ATOM 972 O O . PRO A 1 122 ? 7.139 0.727 -21.580 1.00 98.19 122 PRO A O 1
ATOM 975 N N . ASP A 1 123 ? 7.432 1.738 -19.601 1.00 96.94 123 ASP A N 1
ATOM 976 C CA . ASP A 1 123 ? 7.996 2.998 -20.094 1.00 96.94 123 ASP A CA 1
ATOM 977 C C . ASP A 1 123 ? 9.540 3.028 -20.095 1.00 96.94 123 ASP A C 1
ATOM 979 O O . ASP A 1 123 ? 10.164 4.088 -20.189 1.00 96.94 123 ASP A O 1
ATOM 983 N N . PHE A 1 124 ? 10.194 1.870 -19.946 1.00 97.31 124 PHE A N 1
ATOM 984 C CA . PHE A 1 124 ? 11.632 1.805 -19.694 1.00 97.31 124 PHE A CA 1
ATOM 985 C C . PHE A 1 124 ? 12.492 2.329 -20.851 1.00 97.31 124 PHE A C 1
ATOM 987 O O . PHE A 1 124 ? 13.469 3.035 -20.598 1.00 97.31 124 PHE A O 1
ATOM 994 N N . LEU A 1 125 ? 12.161 2.018 -22.110 1.00 96.56 125 LEU A N 1
ATOM 995 C CA . LEU A 1 125 ? 12.990 2.452 -23.242 1.00 96.56 125 LEU A CA 1
ATOM 996 C C . LEU A 1 125 ? 12.957 3.973 -23.434 1.00 96.56 125 LEU A C 1
ATOM 998 O O . LEU A 1 125 ? 13.978 4.552 -23.805 1.00 96.56 125 LEU A O 1
ATOM 1002 N N . ASP A 1 126 ? 11.844 4.626 -23.099 1.00 96.06 126 ASP A N 1
ATOM 1003 C CA . ASP A 1 126 ? 11.731 6.088 -23.151 1.00 96.06 126 ASP A CA 1
ATOM 1004 C C . ASP A 1 126 ? 12.558 6.778 -22.047 1.00 96.06 126 ASP A C 1
ATOM 1006 O O . ASP A 1 126 ? 13.143 7.842 -22.256 1.00 96.06 126 ASP A O 1
ATOM 1010 N N . ARG A 1 127 ? 12.715 6.122 -20.886 1.00 95.88 127 ARG A N 1
ATOM 1011 C CA . ARG A 1 127 ? 13.635 6.559 -19.816 1.00 95.88 127 ARG A CA 1
ATOM 1012 C C . ARG A 1 127 ? 15.104 6.331 -20.170 1.00 95.88 127 ARG A C 1
ATOM 1014 O O . ARG A 1 127 ? 15.944 7.187 -19.903 1.00 95.88 127 ARG A O 1
ATOM 1021 N N . CYS A 1 128 ? 15.405 5.154 -20.720 1.00 95.50 128 CYS A N 1
ATOM 1022 C CA . CYS A 1 128 ? 16.756 4.703 -21.051 1.00 95.50 128 CYS A CA 1
ATOM 1023 C C . CYS A 1 128 ? 17.353 5.491 -22.222 1.00 95.50 128 CYS A C 1
ATOM 1025 O O . CYS A 1 128 ? 18.550 5.765 -22.214 1.00 95.50 128 CYS A O 1
ATOM 1027 N N . LYS A 1 129 ? 16.530 5.851 -23.220 1.00 95.44 129 LYS A N 1
ATOM 1028 C CA . LYS A 1 129 ? 16.956 6.497 -24.473 1.00 95.44 129 LYS A CA 1
ATOM 1029 C C . LYS A 1 129 ? 18.197 5.803 -25.056 1.00 95.44 129 LYS A C 1
ATOM 1031 O O . LYS A 1 129 ? 19.300 6.339 -24.944 1.00 95.44 129 LYS A O 1
ATOM 1036 N N . PRO A 1 130 ? 18.047 4.590 -25.623 1.00 95.50 130 PRO A N 1
ATOM 1037 C CA . PRO A 1 130 ? 19.178 3.814 -26.123 1.00 95.50 130 PRO A CA 1
ATOM 1038 C C . PRO A 1 130 ? 20.042 4.610 -27.111 1.00 95.50 130 PRO A C 1
ATOM 1040 O O . PRO A 1 130 ? 19.519 5.369 -27.930 1.00 95.50 130 PRO A O 1
ATOM 1043 N N . ILE A 1 131 ? 21.362 4.414 -27.062 1.00 95.62 131 ILE A N 1
ATOM 1044 C CA . ILE A 1 131 ? 22.304 5.051 -27.993 1.00 95.62 131 ILE A CA 1
ATOM 1045 C C . ILE A 1 131 ? 21.904 4.697 -29.442 1.00 95.62 131 ILE A C 1
ATOM 1047 O O . ILE A 1 131 ? 21.661 3.519 -29.727 1.00 95.62 131 ILE A O 1
ATOM 1051 N N . PRO A 1 132 ? 21.841 5.665 -30.378 1.00 94.06 132 PRO A N 1
ATOM 1052 C CA . PRO A 1 132 ? 21.454 5.411 -31.761 1.00 94.06 132 PRO A CA 1
ATOM 1053 C C . PRO A 1 132 ? 22.317 4.323 -32.403 1.00 94.06 132 PRO A C 1
ATOM 1055 O O . PRO A 1 132 ? 23.542 4.368 -32.325 1.00 94.06 132 PRO A O 1
ATOM 1058 N N . GLY A 1 133 ? 21.672 3.345 -33.038 1.00 92.56 133 GLY A N 1
ATOM 1059 C CA . GLY A 1 133 ? 22.350 2.184 -33.624 1.00 92.56 133 GLY A CA 1
ATOM 1060 C C . GLY A 1 133 ? 22.583 1.020 -32.657 1.00 92.56 133 GLY A C 1
ATOM 1061 O O . GLY A 1 133 ? 23.121 -0.000 -33.080 1.00 92.56 133 GLY A O 1
ATOM 1062 N N . SER A 1 134 ? 22.159 1.131 -31.392 1.00 94.38 134 SER A N 1
ATOM 1063 C CA . SER A 1 134 ? 22.135 -0.013 -30.474 1.00 94.38 134 SER A CA 1
ATOM 1064 C C . SER A 1 134 ? 21.207 -1.100 -31.012 1.00 94.38 134 SER A C 1
ATOM 1066 O O . SER A 1 134 ? 20.073 -0.823 -31.406 1.00 94.38 134 SER A O 1
ATOM 1068 N N . VAL A 1 135 ? 21.691 -2.338 -31.009 1.00 95.00 135 VAL A N 1
ATOM 1069 C CA . VAL A 1 135 ? 20.939 -3.532 -31.401 1.00 95.00 135 VAL A CA 1
ATOM 1070 C C . VAL A 1 135 ? 21.173 -4.626 -30.372 1.00 95.00 135 VAL A C 1
ATOM 1072 O O . VAL A 1 135 ? 22.251 -4.704 -29.780 1.00 95.00 135 VAL A O 1
ATOM 1075 N N . ASP A 1 136 ? 20.162 -5.466 -30.160 1.00 95.94 136 ASP A N 1
ATOM 1076 C CA . ASP A 1 136 ? 20.318 -6.628 -29.293 1.00 95.94 136 ASP A CA 1
ATOM 1077 C C . ASP A 1 136 ? 21.381 -7.587 -29.869 1.00 95.94 136 ASP A C 1
ATOM 1079 O O . ASP A 1 136 ? 21.499 -7.721 -31.095 1.00 95.94 136 ASP A O 1
ATOM 1083 N N . PRO A 1 137 ? 22.156 -8.283 -29.015 1.00 94.00 137 PRO A N 1
ATOM 1084 C CA . PRO A 1 137 ? 23.054 -9.335 -29.476 1.00 94.00 137 PRO A CA 1
ATOM 1085 C C . PRO A 1 137 ? 22.280 -10.436 -30.232 1.00 94.00 137 PRO A C 1
ATOM 1087 O O . PRO A 1 137 ? 21.164 -10.762 -29.828 1.00 94.00 137 PRO A O 1
ATOM 1090 N N . PRO A 1 138 ? 22.864 -11.092 -31.260 1.00 91.62 138 PRO A N 1
ATOM 1091 C CA . PRO A 1 138 ? 22.152 -12.068 -32.101 1.00 91.62 138 PRO A CA 1
ATOM 1092 C C . PRO A 1 138 ? 21.443 -13.203 -31.344 1.00 91.62 138 PRO A C 1
ATOM 1094 O O . PRO A 1 138 ? 20.413 -13.698 -31.791 1.00 91.62 138 PRO A O 1
ATOM 1097 N N . LEU A 1 139 ? 21.998 -13.618 -30.203 1.00 91.25 139 LEU A N 1
ATOM 1098 C CA . LEU A 1 139 ? 21.409 -14.581 -29.270 1.00 91.25 139 LEU A CA 1
ATOM 1099 C C . LEU A 1 139 ? 21.555 -14.053 -27.840 1.00 91.25 139 LEU A C 1
ATOM 1101 O O . LEU A 1 139 ? 22.228 -14.656 -27.004 1.00 91.25 139 LEU A O 1
ATOM 1105 N N . GLY A 1 140 ? 20.985 -12.882 -27.565 1.00 92.75 140 GLY A N 1
ATOM 1106 C CA . GLY A 1 140 ? 21.080 -12.285 -26.242 1.00 92.75 140 GLY A CA 1
ATOM 1107 C C . GLY A 1 140 ? 20.140 -11.113 -26.021 1.00 92.75 140 GLY A C 1
ATOM 1108 O O . GLY A 1 140 ? 19.307 -10.775 -26.855 1.00 92.75 140 GLY A O 1
ATOM 1109 N N . LEU A 1 141 ? 20.292 -10.515 -24.847 1.00 96.31 141 LEU A N 1
ATOM 1110 C CA . LEU A 1 141 ? 19.568 -9.331 -24.412 1.00 96.31 141 LEU A CA 1
ATOM 1111 C C . LEU A 1 141 ? 20.566 -8.206 -24.163 1.00 96.31 141 LEU A C 1
ATOM 1113 O O . LEU A 1 141 ? 21.731 -8.451 -23.835 1.00 96.31 141 LEU A O 1
ATOM 1117 N N . SER A 1 142 ? 20.091 -6.976 -24.285 1.00 96.19 142 SER A N 1
ATOM 1118 C CA . SER A 1 142 ? 20.869 -5.796 -23.952 1.00 96.19 142 SER A CA 1
ATOM 1119 C C . SER A 1 142 ? 20.801 -5.486 -22.451 1.00 96.19 142 SER A C 1
ATOM 1121 O O . SER A 1 142 ? 19.949 -5.982 -21.707 1.00 96.19 142 SER A O 1
ATOM 1123 N N . ASN A 1 143 ? 21.741 -4.672 -21.977 1.00 95.00 143 ASN A N 1
ATOM 1124 C CA . ASN A 1 143 ? 21.849 -4.236 -20.587 1.00 95.00 143 ASN A CA 1
ATOM 1125 C C . ASN A 1 143 ? 21.721 -2.705 -20.479 1.00 95.00 143 ASN A C 1
ATOM 1127 O O . ASN A 1 143 ? 21.688 -1.988 -21.476 1.00 95.00 143 ASN A O 1
ATOM 1131 N N . SER A 1 144 ? 21.683 -2.182 -19.251 1.00 93.62 144 SER A N 1
ATOM 1132 C CA . SER A 1 144 ? 21.506 -0.745 -18.995 1.00 93.62 144 SER A CA 1
ATOM 1133 C C . SER A 1 144 ? 22.655 0.145 -19.487 1.00 93.62 144 SER A C 1
ATOM 1135 O O . SER A 1 144 ? 22.490 1.358 -19.540 1.00 93.62 144 SER A O 1
ATOM 1137 N N . THR A 1 145 ? 23.806 -0.410 -19.888 1.00 93.56 145 THR A N 1
ATOM 1138 C CA . THR A 1 145 ? 24.948 0.393 -20.364 1.00 93.56 145 THR A CA 1
ATOM 1139 C C . THR A 1 145 ? 24.733 0.995 -21.752 1.00 93.56 145 THR A C 1
ATOM 1141 O O . THR A 1 145 ? 25.492 1.870 -22.150 1.00 93.56 145 THR A O 1
ATOM 1144 N N . ILE A 1 146 ? 23.717 0.540 -22.492 1.00 95.00 146 ILE A N 1
ATOM 1145 C CA . ILE A 1 146 ? 23.340 1.108 -23.798 1.00 95.00 146 ILE A CA 1
ATOM 1146 C C . ILE A 1 146 ? 22.511 2.396 -23.663 1.00 95.00 146 ILE A C 1
ATOM 1148 O O . ILE A 1 146 ? 22.217 3.039 -24.669 1.00 95.00 146 ILE A O 1
ATOM 1152 N N . CYS A 1 147 ? 22.058 2.723 -22.449 1.00 95.00 147 CYS A N 1
ATOM 1153 C CA . CYS A 1 147 ? 21.255 3.908 -22.180 1.00 95.00 147 CYS A CA 1
ATOM 1154 C C . CYS A 1 147 ? 22.128 5.164 -22.272 1.00 95.00 147 CYS A C 1
ATOM 1156 O O . CYS A 1 147 ? 23.280 5.164 -21.831 1.00 95.00 147 CYS A O 1
ATOM 1158 N N . MET A 1 148 ? 21.586 6.251 -22.823 1.00 94.31 148 MET A N 1
ATOM 1159 C CA . MET A 1 148 ? 22.273 7.541 -22.783 1.00 94.31 148 MET A CA 1
ATOM 1160 C C . MET A 1 148 ? 22.458 8.035 -21.337 1.00 94.31 148 MET A C 1
ATOM 1162 O O . MET A 1 148 ? 21.698 7.640 -20.448 1.00 94.31 148 MET A O 1
ATOM 1166 N N . PRO A 1 149 ? 23.428 8.939 -21.085 1.00 85.25 149 PRO A N 1
ATOM 1167 C CA . PRO A 1 149 ? 23.537 9.618 -19.800 1.00 85.25 149 PRO A CA 1
ATOM 1168 C C . PRO A 1 149 ? 22.206 10.293 -19.440 1.00 85.25 149 PRO A C 1
ATOM 1170 O O . PRO A 1 149 ? 21.755 11.214 -20.119 1.00 85.25 149 PRO A O 1
ATOM 1173 N N . THR A 1 150 ? 21.573 9.804 -18.380 1.00 84.88 150 THR A N 1
ATOM 1174 C CA . THR A 1 150 ? 20.291 10.283 -17.857 1.00 84.88 150 THR A CA 1
ATOM 1175 C C . THR A 1 150 ? 20.386 10.403 -16.340 1.00 84.88 150 THR A C 1
ATOM 1177 O O . THR A 1 150 ? 21.377 9.987 -15.732 1.00 84.88 150 THR A O 1
ATOM 1180 N N . ASP A 1 151 ? 19.366 10.981 -15.718 1.00 90.75 151 ASP A N 1
ATOM 1181 C CA . ASP A 1 151 ? 19.274 11.014 -14.266 1.00 90.75 151 ASP A CA 1
ATOM 1182 C C . ASP A 1 151 ? 19.270 9.578 -13.714 1.00 90.75 151 ASP A C 1
ATOM 1184 O O . ASP A 1 151 ? 18.433 8.741 -14.076 1.00 90.75 151 ASP A O 1
ATOM 1188 N N . LYS A 1 152 ? 20.220 9.299 -12.816 1.00 90.44 152 LYS A N 1
ATOM 1189 C CA . LYS A 1 152 ? 20.379 7.998 -12.166 1.00 90.44 152 LYS A CA 1
ATOM 1190 C C . LYS A 1 152 ? 19.095 7.557 -11.461 1.00 90.44 152 LYS A C 1
ATOM 1192 O O . LYS A 1 152 ? 18.767 6.375 -11.492 1.00 90.44 152 LYS A O 1
ATOM 1197 N N . TYR A 1 153 ? 18.354 8.489 -10.865 1.00 91.50 153 TYR A N 1
ATOM 1198 C CA . TYR A 1 153 ? 17.075 8.201 -10.226 1.00 91.50 153 TYR A CA 1
ATOM 1199 C C . TYR A 1 153 ? 16.030 7.722 -11.242 1.00 91.50 153 TYR A C 1
ATOM 1201 O O . TYR A 1 153 ? 15.374 6.708 -11.009 1.00 91.50 153 TYR A O 1
ATOM 1209 N N . ILE A 1 154 ? 15.914 8.398 -12.391 1.00 93.50 154 ILE A N 1
ATOM 1210 C CA . ILE A 1 154 ? 14.942 8.049 -13.442 1.00 93.50 154 ILE A CA 1
ATOM 1211 C C . ILE A 1 154 ? 15.228 6.654 -14.006 1.00 93.50 154 ILE A C 1
ATOM 1213 O O . ILE A 1 154 ? 14.294 5.866 -14.199 1.00 93.50 154 ILE A O 1
ATOM 1217 N N . LEU A 1 155 ? 16.508 6.343 -14.245 1.00 94.38 155 LEU A N 1
ATOM 1218 C CA . LEU A 1 155 ? 16.928 5.041 -14.760 1.00 94.38 155 LEU A CA 1
ATOM 1219 C C . LEU A 1 155 ? 16.690 3.923 -13.737 1.00 94.38 155 LEU A C 1
ATOM 1221 O O . LEU A 1 155 ? 16.078 2.912 -14.081 1.00 94.38 155 LEU A O 1
ATOM 1225 N N . SER A 1 156 ? 17.108 4.118 -12.482 1.00 94.88 156 SER A N 1
ATOM 1226 C CA . SER A 1 156 ? 16.896 3.143 -11.406 1.00 94.88 156 SER A CA 1
ATOM 1227 C C . SER A 1 156 ? 15.410 2.905 -11.135 1.00 94.88 156 SER A C 1
ATOM 1229 O O . SER A 1 156 ? 14.987 1.757 -11.007 1.00 94.88 156 SER A O 1
ATOM 1231 N N . ASP A 1 157 ? 14.580 3.955 -11.112 1.00 94.81 157 ASP A N 1
ATOM 1232 C CA . ASP A 1 157 ? 13.124 3.803 -10.990 1.00 94.81 157 ASP A CA 1
ATOM 1233 C C . ASP A 1 157 ? 12.542 2.984 -12.154 1.00 94.81 157 ASP A C 1
ATOM 1235 O O . ASP A 1 157 ? 11.616 2.196 -11.955 1.00 94.81 157 ASP A O 1
ATOM 1239 N N . GLY A 1 158 ? 13.131 3.086 -13.348 1.00 96.19 158 GLY A N 1
ATOM 1240 C CA . GLY A 1 158 ? 12.785 2.276 -14.516 1.00 96.19 158 GLY A CA 1
ATOM 1241 C C . GLY A 1 158 ? 12.903 0.761 -14.302 1.00 96.19 158 GLY A C 1
ATOM 1242 O O . GLY A 1 158 ? 12.185 0.012 -14.960 1.00 96.19 158 GLY A O 1
ATOM 1243 N N . PHE A 1 159 ? 13.728 0.299 -13.356 1.00 97.38 159 PHE A N 1
ATOM 1244 C CA . PHE A 1 159 ? 13.886 -1.121 -13.003 1.00 97.38 159 PHE A CA 1
ATOM 1245 C C . PHE A 1 159 ? 13.048 -1.566 -11.792 1.00 97.38 159 PHE A C 1
ATOM 1247 O O . PHE A 1 159 ? 13.041 -2.745 -11.436 1.00 97.38 159 PHE A O 1
ATOM 1254 N N . LYS A 1 160 ? 12.297 -0.662 -11.150 1.00 96.56 160 LYS A N 1
ATOM 1255 C CA . LYS A 1 160 ? 11.461 -0.969 -9.973 1.00 96.56 160 LYS A CA 1
ATOM 1256 C C . LYS A 1 160 ? 9.999 -1.278 -10.353 1.00 96.56 160 LYS A C 1
ATOM 1258 O O . LYS A 1 160 ? 9.066 -0.793 -9.703 1.00 96.56 160 LYS A O 1
ATOM 1263 N N . SER A 1 161 ? 9.769 -2.071 -11.409 1.00 97.31 161 SER A N 1
ATOM 1264 C CA . SER A 1 161 ? 8.406 -2.355 -11.895 1.00 97.31 161 SER A CA 1
ATOM 1265 C C . SER A 1 161 ? 7.648 -3.398 -11.060 1.00 97.31 161 SER A C 1
ATOM 1267 O O . SER A 1 161 ? 6.508 -3.153 -10.675 1.00 97.31 161 SER A O 1
ATOM 1269 N N . PHE A 1 162 ? 8.247 -4.545 -10.733 1.00 97.94 162 PHE A N 1
ATOM 1270 C CA . PHE A 1 162 ? 7.539 -5.627 -10.033 1.00 97.94 162 PHE A CA 1
ATOM 1271 C C . PHE A 1 162 ? 7.946 -5.733 -8.557 1.00 97.94 162 PHE A C 1
ATOM 1273 O O . PHE A 1 162 ? 9.140 -5.855 -8.297 1.00 97.94 162 PHE A O 1
ATOM 1280 N N . PRO A 1 163 ? 6.995 -5.825 -7.607 1.00 98.38 163 PRO A N 1
ATOM 1281 C CA . PRO A 1 163 ? 5.562 -5.536 -7.727 1.00 98.38 163 PRO A CA 1
ATOM 1282 C C . PRO A 1 163 ? 5.271 -4.025 -7.680 1.00 98.38 163 PRO A C 1
ATOM 1284 O O . PRO A 1 163 ? 6.123 -3.211 -7.320 1.00 98.38 163 PRO A O 1
ATOM 1287 N N . SER A 1 164 ? 4.038 -3.625 -7.999 1.00 98.38 164 SER A N 1
ATOM 1288 C CA . SER A 1 164 ? 3.640 -2.217 -7.931 1.00 98.38 164 SER A CA 1
ATOM 1289 C C . SER A 1 164 ? 3.491 -1.734 -6.487 1.00 98.38 164 SER A C 1
ATOM 1291 O O . SER A 1 164 ? 2.630 -2.216 -5.754 1.00 98.38 164 SER A O 1
ATOM 1293 N N . GLY A 1 165 ? 4.278 -0.719 -6.108 1.00 97.50 165 GLY A N 1
ATOM 1294 C CA . GLY A 1 165 ? 4.221 -0.116 -4.768 1.00 97.50 165 GLY A CA 1
ATOM 1295 C C . GLY A 1 165 ? 2.951 0.692 -4.491 1.00 97.50 165 GLY A C 1
ATOM 1296 O O . GLY A 1 165 ? 2.446 0.674 -3.376 1.00 97.50 165 GLY A O 1
ATOM 1297 N N . HIS A 1 166 ? 2.384 1.346 -5.510 1.00 98.25 166 HIS A N 1
ATOM 1298 C CA . HIS A 1 166 ? 1.092 2.031 -5.380 1.00 98.25 166 HIS A CA 1
ATOM 1299 C C . HIS A 1 166 ? -0.041 1.024 -5.166 1.00 98.25 166 HIS A 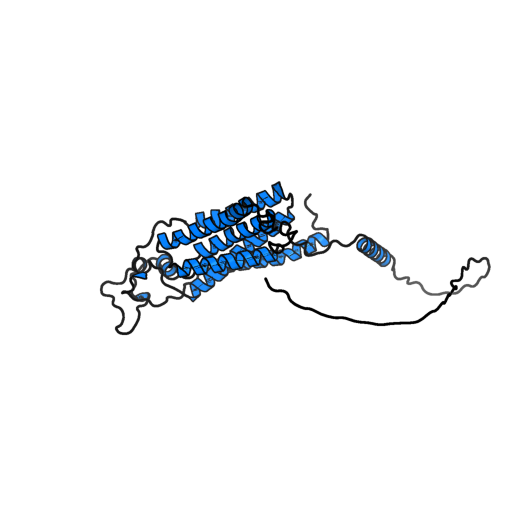C 1
ATOM 1301 O O . HIS A 1 166 ? -0.904 1.227 -4.313 1.00 98.25 166 HIS A O 1
ATOM 1307 N N . SER A 1 167 ? -0.018 -0.085 -5.913 1.00 98.62 167 SER A N 1
ATOM 1308 C CA . SER A 1 167 ? -0.993 -1.161 -5.736 1.00 98.62 167 SER A CA 1
ATOM 1309 C C . SER A 1 167 ? -0.868 -1.795 -4.349 1.00 98.62 167 SER A C 1
ATOM 1311 O O . SER A 1 167 ? -1.847 -1.849 -3.609 1.00 98.62 167 SER A O 1
ATOM 1313 N N . SER A 1 168 ? 0.339 -2.192 -3.932 1.00 98.62 168 SER A N 1
ATOM 1314 C CA . SER A 1 168 ? 0.520 -2.817 -2.621 1.00 98.62 168 SER A CA 1
ATOM 1315 C C . SER A 1 168 ? 0.161 -1.885 -1.473 1.00 98.62 168 SER A C 1
ATOM 1317 O O . SER A 1 168 ? -0.651 -2.268 -0.636 1.00 98.62 168 SER A O 1
ATOM 1319 N N . MET A 1 169 ? 0.653 -0.643 -1.457 1.00 98.50 169 MET A N 1
ATOM 1320 C CA . MET A 1 169 ? 0.335 0.321 -0.400 1.00 98.50 169 MET A CA 1
ATOM 1321 C C . MET A 1 169 ? -1.162 0.646 -0.328 1.00 98.50 169 MET A C 1
ATOM 1323 O O . MET A 1 169 ? -1.714 0.732 0.772 1.00 98.50 169 MET A O 1
ATOM 1327 N N . SER A 1 170 ? -1.832 0.794 -1.476 1.00 98.69 170 SER A N 1
ATOM 1328 C CA . SER A 1 170 ? -3.268 1.089 -1.496 1.00 98.69 170 SER A CA 1
ATOM 1329 C C . SER A 1 170 ? -4.103 -0.060 -0.951 1.00 98.69 170 SER A C 1
ATOM 1331 O O . SER A 1 170 ? -4.936 0.171 -0.075 1.00 98.69 170 SER A O 1
ATOM 1333 N N . PHE A 1 171 ? -3.828 -1.301 -1.358 1.00 98.81 171 PHE A N 1
ATOM 1334 C CA . PHE A 1 171 ? -4.478 -2.463 -0.758 1.00 98.81 171 PHE A CA 1
ATOM 1335 C C . PHE A 1 171 ? -4.056 -2.674 0.705 1.00 98.81 171 PHE A C 1
ATOM 1337 O O . PHE A 1 171 ? -4.901 -3.019 1.518 1.00 98.81 171 PHE A O 1
ATOM 1344 N N . GLY A 1 172 ? -2.815 -2.388 1.100 1.00 98.75 172 GLY A N 1
ATOM 1345 C CA . GLY A 1 172 ? -2.370 -2.490 2.496 1.00 98.75 172 GLY A CA 1
ATOM 1346 C C . GLY A 1 172 ? -3.126 -1.549 3.443 1.00 98.75 172 GLY A C 1
ATOM 1347 O O . GLY A 1 172 ? -3.554 -1.956 4.524 1.00 98.75 172 GLY A O 1
ATOM 1348 N N . GLY A 1 173 ? -3.340 -0.296 3.036 1.00 98.75 173 GLY A N 1
ATOM 1349 C CA . GLY A 1 173 ? -4.053 0.698 3.843 1.00 98.75 173 GLY A CA 1
ATOM 1350 C C . GLY A 1 173 ? -5.575 0.582 3.761 1.00 98.75 173 GLY A C 1
ATOM 1351 O O . GLY A 1 173 ? -6.266 0.505 4.780 1.00 98.75 173 GLY A O 1
ATOM 1352 N N . LEU A 1 174 ? -6.118 0.545 2.541 1.00 98.88 174 LEU A N 1
ATOM 1353 C CA . LEU A 1 174 ? -7.564 0.560 2.323 1.00 98.88 174 LEU A CA 1
ATOM 1354 C C . LEU A 1 174 ? -8.212 -0.807 2.557 1.00 98.88 174 LEU A C 1
ATOM 1356 O O . LEU A 1 174 ? -9.317 -0.835 3.090 1.00 98.88 174 LEU A O 1
ATOM 1360 N N . ALA A 1 175 ? -7.549 -1.936 2.264 1.00 98.81 175 ALA A N 1
ATOM 1361 C CA . ALA A 1 175 ? -8.105 -3.238 2.650 1.00 98.81 175 ALA A CA 1
ATOM 1362 C C . ALA A 1 175 ? -8.118 -3.398 4.173 1.00 98.81 175 ALA A C 1
ATOM 1364 O O . ALA A 1 175 ? -9.079 -3.936 4.719 1.00 98.81 175 ALA A O 1
ATOM 1365 N N . TYR A 1 176 ? -7.108 -2.872 4.879 1.00 98.88 176 TYR A N 1
ATOM 1366 C CA . TYR A 1 176 ? -7.132 -2.850 6.342 1.00 98.88 176 TYR A CA 1
ATOM 1367 C C . TYR A 1 176 ? -8.312 -2.019 6.857 1.00 98.88 176 TYR A C 1
ATOM 1369 O O . TYR A 1 176 ? -9.050 -2.483 7.727 1.00 98.88 176 TYR A O 1
ATOM 1377 N N . LEU A 1 177 ? -8.551 -0.833 6.278 1.00 98.81 177 LEU A N 1
ATOM 1378 C CA . LEU A 1 177 ? -9.738 -0.035 6.591 1.00 98.81 177 LEU A CA 1
ATOM 1379 C C . LEU A 1 177 ? -11.031 -0.820 6.325 1.00 98.81 177 LEU A C 1
ATOM 1381 O O . LEU A 1 177 ? -11.919 -0.831 7.177 1.00 98.81 177 LEU A O 1
ATOM 1385 N N . SER A 1 178 ? -11.133 -1.515 5.191 1.00 98.62 178 SER A N 1
ATOM 1386 C CA . SER A 1 178 ? -12.269 -2.386 4.880 1.00 98.62 178 SER A CA 1
ATOM 1387 C C . SER A 1 178 ? -12.471 -3.466 5.942 1.00 98.62 178 SER A C 1
ATOM 1389 O O . SER A 1 178 ? -13.583 -3.614 6.445 1.00 98.62 178 SER A O 1
ATOM 1391 N N . PHE A 1 179 ? -11.424 -4.190 6.347 1.00 98.69 179 PHE A N 1
ATOM 1392 C CA . PHE A 1 179 ? -11.529 -5.212 7.394 1.00 98.69 179 PHE A CA 1
ATOM 1393 C C . PHE A 1 179 ? -11.913 -4.618 8.752 1.00 98.69 179 PHE A C 1
ATOM 1395 O O . PHE A 1 179 ? -12.801 -5.150 9.422 1.00 98.69 179 PHE A O 1
ATOM 1402 N N . TYR A 1 180 ? -11.334 -3.474 9.125 1.00 98.56 180 TYR A N 1
ATOM 1403 C CA . TYR A 1 180 ? -11.715 -2.743 10.332 1.00 98.56 180 TYR A CA 1
ATOM 1404 C C . TYR A 1 180 ? -13.211 -2.389 10.315 1.00 98.56 180 TYR A C 1
ATOM 1406 O O . TYR A 1 180 ? -13.940 -2.741 11.245 1.00 98.56 180 TYR A O 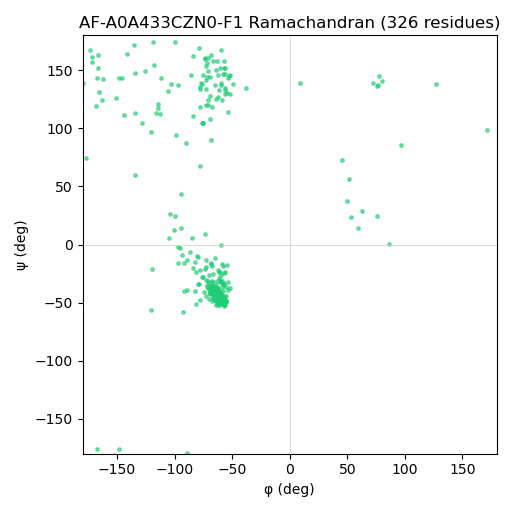1
ATOM 1414 N N . LEU A 1 181 ? -13.703 -1.774 9.233 1.00 98.31 181 LEU A N 1
ATOM 1415 C CA . LEU A 1 181 ? -15.120 -1.433 9.063 1.00 98.31 181 LEU A CA 1
ATOM 1416 C C . LEU A 1 181 ? -16.017 -2.674 9.087 1.00 98.31 181 LEU A C 1
ATOM 1418 O O . LEU A 1 181 ? -17.073 -2.650 9.722 1.00 98.31 181 LEU A O 1
ATOM 1422 N N . ALA A 1 182 ? -15.593 -3.773 8.458 1.00 97.50 182 ALA A N 1
ATOM 1423 C CA . ALA A 1 182 ? -16.341 -5.024 8.470 1.00 97.50 182 ALA A CA 1
ATOM 1424 C C . ALA A 1 182 ? -16.505 -5.602 9.877 1.00 97.50 182 ALA A C 1
ATOM 1426 O O . ALA A 1 182 ? -17.599 -6.062 10.219 1.00 97.50 182 ALA A O 1
ATOM 1427 N N . GLY A 1 183 ? -15.456 -5.521 10.699 1.00 97.00 183 GLY A N 1
ATOM 1428 C CA . GLY A 1 183 ? -15.503 -5.895 12.108 1.00 97.00 183 GLY A CA 1
ATOM 1429 C C . GLY A 1 183 ? -16.478 -5.029 12.906 1.00 97.00 183 GLY A C 1
ATOM 1430 O O . GLY A 1 183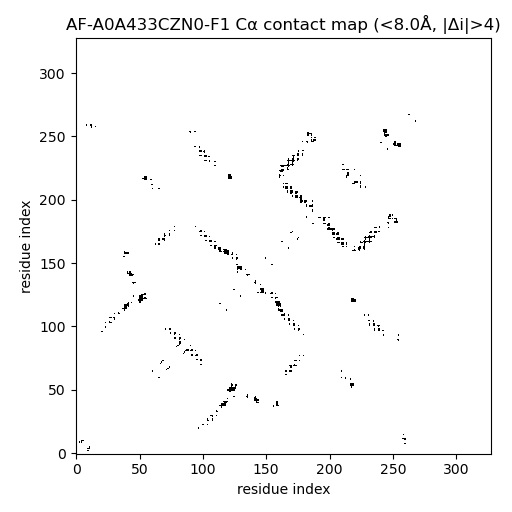 ? -17.311 -5.574 13.631 1.00 97.00 183 GLY A O 1
ATOM 1431 N N . LYS A 1 184 ? -16.429 -3.698 12.730 1.00 96.81 184 LYS A N 1
ATOM 1432 C CA . LYS A 1 184 ? -17.296 -2.734 13.441 1.00 96.81 184 LYS A CA 1
ATOM 1433 C C . LYS A 1 184 ? -18.766 -2.825 13.059 1.00 96.81 184 LYS A C 1
ATOM 1435 O O . LYS A 1 184 ? -19.630 -2.666 13.914 1.00 96.81 184 LYS A O 1
ATOM 1440 N N . LEU A 1 185 ? -19.050 -3.060 11.782 1.00 96.00 185 LEU A N 1
ATOM 1441 C CA . LEU A 1 185 ? -20.415 -3.147 11.266 1.00 96.00 185 LEU A CA 1
ATOM 1442 C C . LEU A 1 185 ? -21.003 -4.551 11.385 1.00 96.00 185 LEU A C 1
ATOM 1444 O O . LEU A 1 185 ? -22.185 -4.730 11.088 1.00 96.00 185 LEU A O 1
ATOM 1448 N N . HIS A 1 186 ? -20.207 -5.540 11.796 1.00 95.19 186 HIS A N 1
ATOM 1449 C CA . HIS A 1 186 ? -20.590 -6.945 11.768 1.00 95.19 186 HIS A CA 1
ATOM 1450 C C . HIS A 1 186 ? -21.119 -7.362 10.392 1.00 95.19 186 HIS A C 1
ATOM 1452 O O . HIS A 1 186 ? -22.257 -7.810 10.253 1.00 95.19 186 HIS A O 1
ATOM 1458 N N . VAL A 1 187 ? -20.309 -7.164 9.348 1.00 94.50 187 VAL A N 1
ATOM 1459 C CA . VAL A 1 187 ? -20.701 -7.488 7.961 1.00 94.50 187 VAL A CA 1
ATOM 1460 C C . VAL A 1 187 ? -21.098 -8.961 7.815 1.00 94.50 187 VAL A C 1
ATOM 1462 O O . VAL A 1 187 ? -22.004 -9.278 7.050 1.00 94.50 187 VAL A O 1
ATOM 1465 N N . PHE A 1 188 ? -20.467 -9.859 8.577 1.00 91.56 188 PHE A N 1
ATOM 1466 C CA . PHE A 1 188 ? -20.668 -11.306 8.480 1.00 91.56 188 PHE A CA 1
ATOM 1467 C C . PHE A 1 188 ? -21.528 -11.899 9.616 1.00 91.56 188 PHE A C 1
ATOM 1469 O O . PHE A 1 188 ? -21.408 -13.086 9.915 1.00 91.56 188 PHE A O 1
ATOM 1476 N N . ASP A 1 189 ? -22.426 -11.114 10.228 1.00 88.69 189 ASP A N 1
ATOM 1477 C CA . ASP A 1 189 ? -23.351 -11.550 11.301 1.00 88.69 189 ASP A CA 1
ATOM 1478 C C . ASP A 1 189 ? -24.522 -12.439 10.847 1.00 88.69 189 ASP A C 1
ATOM 1480 O O . ASP A 1 189 ? -25.432 -12.710 11.632 1.00 88.69 189 ASP A O 1
ATOM 1484 N N . ARG A 1 190 ? -24.519 -12.890 9.587 1.00 87.50 190 ARG A N 1
ATOM 1485 C CA . ARG A 1 190 ? -25.601 -13.658 8.942 1.00 87.50 190 ARG A CA 1
ATOM 1486 C C . ARG A 1 190 ? -26.962 -12.942 8.901 1.00 87.50 190 ARG A C 1
ATOM 1488 O O . ARG A 1 190 ? -27.954 -13.584 8.580 1.00 87.50 190 ARG A O 1
ATOM 1495 N N . ARG A 1 191 ? -27.033 -11.629 9.168 1.00 86.56 191 ARG A N 1
ATOM 1496 C CA . ARG A 1 191 ? -28.293 -10.857 9.100 1.00 86.56 191 ARG A CA 1
ATOM 1497 C C . ARG A 1 191 ? -28.584 -10.258 7.721 1.00 86.56 191 ARG A C 1
ATOM 1499 O O . ARG A 1 191 ? -29.696 -9.812 7.484 1.00 86.56 191 ARG A O 1
ATOM 1506 N N . GLY A 1 192 ? -27.600 -10.232 6.818 1.00 84.00 192 GLY A N 1
ATOM 1507 C CA . GLY A 1 192 ? -27.822 -9.918 5.398 1.00 84.00 192 GLY A CA 1
ATOM 1508 C C . GLY A 1 192 ? -28.063 -8.441 5.056 1.00 84.00 192 GLY A C 1
ATOM 1509 O O . GLY A 1 192 ? -28.670 -8.144 4.035 1.00 84.00 192 GLY A O 1
ATOM 1510 N N . HIS A 1 193 ? -27.592 -7.493 5.871 1.00 91.19 193 HIS A N 1
ATOM 1511 C CA . HIS A 1 193 ? -27.775 -6.065 5.586 1.00 91.19 193 HIS A CA 1
ATOM 1512 C C . HIS A 1 193 ? -26.826 -5.561 4.480 1.00 91.19 193 HIS A C 1
ATOM 1514 O O . HIS A 1 193 ? -25.644 -5.313 4.732 1.00 91.19 193 HIS A O 1
ATOM 1520 N N . THR A 1 194 ? -27.348 -5.338 3.271 1.00 91.44 194 THR A N 1
ATOM 1521 C CA . THR A 1 194 ? -26.552 -5.022 2.068 1.00 91.44 194 THR A CA 1
ATOM 1522 C C . THR A 1 194 ? -25.681 -3.768 2.195 1.00 91.44 194 THR A C 1
ATOM 1524 O O . THR A 1 194 ? -24.547 -3.758 1.716 1.00 91.44 194 THR A O 1
ATOM 1527 N N . TYR A 1 195 ? -26.148 -2.719 2.886 1.00 94.50 195 TYR A N 1
ATOM 1528 C CA . TYR A 1 195 ? -25.380 -1.474 3.054 1.00 94.50 195 TYR A CA 1
ATOM 1529 C C . TYR A 1 195 ? -24.025 -1.701 3.748 1.00 94.50 195 TYR A C 1
ATOM 1531 O O . TYR A 1 195 ? -23.048 -1.020 3.436 1.00 94.50 195 TYR A O 1
ATOM 1539 N N . LYS A 1 196 ? -23.936 -2.694 4.648 1.00 94.56 196 LYS A N 1
ATOM 1540 C CA . LYS A 1 196 ? -22.683 -3.058 5.323 1.00 94.56 196 LYS A CA 1
ATOM 1541 C C . LYS A 1 196 ? -21.644 -3.558 4.313 1.00 94.56 196 LYS A C 1
ATOM 1543 O O . LYS A 1 196 ? -20.470 -3.216 4.420 1.00 94.56 196 LYS A O 1
ATOM 1548 N N . GLY A 1 197 ? -22.092 -4.322 3.314 1.00 93.69 197 GLY A N 1
ATOM 1549 C CA . GLY A 1 197 ? -21.260 -4.813 2.216 1.00 93.69 197 GLY A CA 1
ATOM 1550 C C . GLY A 1 197 ? -20.729 -3.685 1.330 1.00 93.69 197 GLY A C 1
ATOM 1551 O O . GLY A 1 197 ? -19.549 -3.688 0.996 1.00 93.69 197 GLY A O 1
ATOM 1552 N N . PHE A 1 198 ? -21.553 -2.678 1.019 1.00 95.38 198 PHE A N 1
ATOM 1553 C CA . PHE A 1 198 ? -21.104 -1.502 0.260 1.00 95.38 198 PHE A CA 1
ATOM 1554 C C . PHE A 1 198 ? -20.035 -0.698 1.007 1.00 95.38 198 PHE A C 1
ATOM 1556 O O . PHE A 1 198 ? -19.017 -0.345 0.416 1.00 95.38 198 PHE A O 1
ATOM 1563 N N . ILE A 1 199 ? -20.222 -0.455 2.310 1.00 96.38 199 ILE A N 1
ATOM 1564 C CA . ILE A 1 199 ? -19.226 0.254 3.131 1.00 96.38 199 ILE A CA 1
ATOM 1565 C C . ILE A 1 199 ? -17.915 -0.540 3.210 1.00 96.38 199 ILE A C 1
ATOM 1567 O O . ILE A 1 199 ? -16.837 0.044 3.139 1.00 96.38 199 ILE A O 1
ATOM 1571 N N . PHE A 1 200 ? -17.994 -1.870 3.306 1.00 95.75 200 PHE A N 1
ATOM 1572 C CA . PHE A 1 200 ? -16.825 -2.748 3.242 1.00 95.75 200 PHE A CA 1
ATOM 1573 C C . PHE A 1 200 ? -16.114 -2.691 1.881 1.00 95.75 200 PHE A C 1
ATOM 1575 O O . PHE A 1 200 ? -14.886 -2.644 1.833 1.00 95.75 200 PHE A O 1
ATOM 1582 N N . ALA A 1 201 ? -16.863 -2.691 0.778 1.00 96.88 201 ALA A N 1
ATOM 1583 C CA . ALA A 1 201 ? -16.307 -2.723 -0.571 1.00 96.88 201 ALA A CA 1
ATOM 1584 C C . ALA A 1 201 ? -15.716 -1.376 -1.017 1.00 96.88 201 ALA A C 1
ATOM 1586 O O . ALA A 1 201 ? -14.788 -1.361 -1.821 1.00 96.88 201 ALA A O 1
ATOM 1587 N N . LEU A 1 202 ? -16.216 -0.248 -0.504 1.00 97.94 202 LEU A N 1
ATOM 1588 C CA . LEU A 1 202 ? -15.833 1.085 -0.979 1.00 97.94 202 LEU A CA 1
ATOM 1589 C C . LEU A 1 202 ? -14.314 1.365 -0.894 1.00 97.94 202 LEU A C 1
ATOM 1591 O O . LEU A 1 202 ? -13.748 1.768 -1.913 1.00 97.94 202 LEU A O 1
ATOM 1595 N N . PRO A 1 203 ? -13.607 1.111 0.229 1.00 98.44 203 PRO A N 1
ATOM 1596 C CA . PRO A 1 203 ? -12.154 1.283 0.264 1.00 98.44 203 PRO A CA 1
ATOM 1597 C C . PRO A 1 203 ? -11.416 0.325 -0.687 1.00 98.44 203 PRO A C 1
ATOM 1599 O O . PRO A 1 203 ? -10.438 0.728 -1.311 1.00 98.44 203 PRO A O 1
ATOM 1602 N N . MET A 1 204 ? -11.906 -0.908 -0.869 1.00 98.06 204 MET A N 1
ATOM 1603 C CA . MET A 1 204 ? -11.327 -1.871 -1.821 1.00 98.06 204 MET A CA 1
ATOM 1604 C C . MET A 1 204 ? -11.445 -1.394 -3.271 1.00 98.06 204 MET A C 1
ATOM 1606 O O . MET A 1 204 ? -10.498 -1.534 -4.042 1.00 98.06 204 MET A O 1
ATOM 1610 N N . VAL A 1 205 ? -12.580 -0.794 -3.639 1.00 98.44 205 VAL A N 1
ATOM 1611 C CA . VAL A 1 205 ? -12.754 -0.162 -4.954 1.00 98.44 205 VAL A CA 1
ATOM 1612 C C . VAL A 1 205 ? -11.784 1.010 -5.107 1.00 98.44 205 VAL A C 1
ATOM 1614 O O . VAL A 1 205 ? -11.131 1.122 -6.139 1.00 98.44 205 VAL A O 1
ATOM 1617 N N . GLY A 1 206 ? -11.616 1.837 -4.070 1.00 98.44 206 GLY A N 1
ATOM 1618 C CA . GLY A 1 206 ? -10.613 2.907 -4.060 1.00 98.44 206 GLY A CA 1
ATOM 1619 C C . GLY A 1 206 ? -9.189 2.392 -4.302 1.00 98.44 206 GLY A C 1
ATOM 1620 O O . GLY A 1 206 ? -8.471 2.944 -5.136 1.00 98.44 206 GLY A O 1
ATOM 1621 N N . ALA A 1 207 ? -8.801 1.293 -3.647 1.00 98.62 207 ALA A N 1
ATOM 1622 C CA . ALA A 1 207 ? -7.507 0.648 -3.872 1.00 98.62 207 ALA A CA 1
ATOM 1623 C C . ALA A 1 207 ? -7.360 0.144 -5.312 1.00 98.62 207 ALA A C 1
ATOM 1625 O O . ALA A 1 207 ? -6.342 0.394 -5.954 1.00 98.62 207 ALA A O 1
ATOM 1626 N N . ALA A 1 208 ? -8.401 -0.500 -5.850 1.00 98.44 208 ALA A N 1
ATOM 1627 C CA . ALA A 1 208 ? -8.412 -0.981 -7.226 1.00 98.44 208 ALA A CA 1
ATOM 1628 C C . ALA A 1 208 ? -8.262 0.163 -8.245 1.00 98.44 208 ALA A C 1
ATOM 1630 O O . ALA A 1 208 ? -7.511 0.020 -9.204 1.00 98.44 208 ALA A O 1
ATOM 1631 N N . LEU A 1 209 ? -8.905 1.314 -8.029 1.00 98.44 209 LEU A N 1
ATOM 1632 C CA . LEU A 1 209 ? -8.772 2.478 -8.914 1.00 98.44 209 LEU A CA 1
ATOM 1633 C C . LEU A 1 209 ? -7.354 3.070 -8.883 1.00 98.44 209 LEU A C 1
ATOM 1635 O O . LEU A 1 209 ? -6.795 3.389 -9.933 1.00 98.44 209 LEU A O 1
ATOM 1639 N N . ILE A 1 210 ? -6.728 3.152 -7.704 1.00 98.50 210 ILE A N 1
ATOM 1640 C CA . ILE A 1 210 ? -5.322 3.571 -7.580 1.00 98.50 210 ILE A CA 1
ATOM 1641 C C . ILE A 1 210 ? -4.404 2.578 -8.302 1.00 98.50 210 ILE A C 1
ATOM 1643 O O . ILE A 1 210 ? -3.514 2.983 -9.050 1.00 98.50 210 ILE A O 1
ATOM 1647 N N . ALA A 1 211 ? -4.637 1.282 -8.118 1.00 98.31 211 ALA A N 1
ATOM 1648 C CA . ALA A 1 211 ? -3.917 0.208 -8.786 1.00 98.31 211 ALA A CA 1
ATOM 1649 C C . ALA A 1 211 ? -4.043 0.289 -10.323 1.00 98.31 211 ALA A C 1
ATOM 1651 O O . ALA A 1 211 ? -3.029 0.251 -11.018 1.00 98.31 211 ALA A O 1
ATOM 1652 N N . ILE A 1 212 ? -5.254 0.491 -10.854 1.00 98.25 212 ILE A N 1
ATOM 1653 C CA . ILE A 1 212 ? -5.523 0.656 -12.295 1.00 98.25 212 ILE A CA 1
ATOM 1654 C C . ILE A 1 212 ? -4.835 1.906 -12.854 1.00 98.25 212 ILE A C 1
ATOM 1656 O O . ILE A 1 212 ? -4.262 1.856 -13.942 1.00 98.25 212 ILE A O 1
ATOM 1660 N N . SER A 1 213 ? -4.771 3.004 -12.096 1.00 97.94 213 SER A N 1
ATOM 1661 C CA . SER A 1 213 ? -4.073 4.216 -12.554 1.00 97.94 213 SER A CA 1
ATOM 1662 C C . SER A 1 213 ? -2.605 3.960 -12.931 1.00 97.94 213 SER A C 1
ATOM 1664 O O . SER A 1 213 ? -2.019 4.715 -13.698 1.00 97.94 213 SER A O 1
ATOM 1666 N N . ARG A 1 214 ? -1.982 2.899 -12.396 1.00 97.56 214 ARG A N 1
ATOM 1667 C CA . ARG A 1 214 ? -0.594 2.531 -12.710 1.00 97.56 214 ARG A CA 1
ATOM 1668 C C . ARG A 1 214 ? -0.428 1.864 -14.066 1.00 97.56 214 ARG A C 1
ATOM 1670 O O . ARG A 1 214 ? 0.648 1.975 -14.651 1.00 97.56 214 ARG A O 1
ATOM 1677 N N . THR A 1 215 ? -1.463 1.183 -14.549 1.00 96.75 215 THR A N 1
ATOM 1678 C CA . THR A 1 215 ? -1.485 0.658 -15.916 1.00 96.75 215 THR A CA 1
ATOM 1679 C C . THR A 1 215 ? -1.840 1.757 -16.910 1.00 96.75 215 THR A C 1
ATOM 1681 O O . THR A 1 215 ? -1.298 1.766 -18.006 1.00 96.75 215 THR A O 1
ATOM 1684 N N . GLU A 1 216 ? -2.698 2.707 -16.518 1.00 96.25 216 GLU A N 1
ATOM 1685 C CA . GLU A 1 216 ? -3.034 3.875 -17.348 1.00 96.25 216 GLU A CA 1
ATOM 1686 C C . GLU A 1 216 ? -1.830 4.795 -17.589 1.00 96.25 216 GLU A C 1
ATOM 1688 O O . GLU A 1 216 ? -1.689 5.331 -18.682 1.00 96.25 216 GLU A O 1
ATOM 1693 N N . ASP A 1 217 ? -0.948 4.933 -16.594 1.00 96.25 217 ASP A N 1
ATOM 1694 C CA . ASP A 1 217 ? 0.295 5.710 -16.704 1.00 96.25 217 ASP A CA 1
ATOM 1695 C C . ASP A 1 217 ? 1.461 4.904 -17.307 1.00 96.25 217 ASP A C 1
ATOM 1697 O O . ASP A 1 217 ? 2.600 5.363 -17.287 1.00 96.25 217 ASP A O 1
ATOM 1701 N N . TYR A 1 218 ? 1.215 3.671 -17.769 1.00 96.31 218 TYR A N 1
ATOM 1702 C CA . TYR A 1 218 ? 2.232 2.752 -18.305 1.00 96.31 218 TYR A CA 1
ATOM 1703 C C . TYR A 1 218 ? 3.435 2.508 -17.374 1.00 96.31 218 TYR A C 1
ATOM 1705 O O . TYR A 1 218 ? 4.513 2.098 -17.795 1.00 96.31 218 TYR A O 1
ATOM 1713 N N . ARG A 1 219 ? 3.248 2.702 -16.064 1.00 95.19 219 ARG A N 1
ATOM 1714 C CA . ARG A 1 219 ? 4.293 2.518 -15.044 1.00 95.19 219 ARG A CA 1
ATOM 1715 C C . ARG A 1 219 ? 4.472 1.062 -14.640 1.00 95.19 219 ARG A C 1
ATOM 1717 O O . ARG A 1 219 ? 5.521 0.697 -14.102 1.00 95.19 219 ARG A O 1
ATOM 1724 N N . HIS A 1 220 ? 3.433 0.257 -14.829 1.00 97.81 220 HIS A N 1
ATOM 1725 C CA . HIS A 1 220 ? 3.361 -1.117 -14.362 1.00 97.81 220 HIS A CA 1
ATOM 1726 C C . HIS A 1 220 ? 2.577 -1.985 -15.339 1.00 97.81 220 HIS A C 1
ATOM 1728 O O . HIS A 1 220 ? 1.563 -1.570 -15.899 1.00 97.81 220 HIS A O 1
ATOM 1734 N N . HIS A 1 221 ? 3.023 -3.225 -15.485 1.00 97.69 221 HIS A N 1
ATOM 1735 C CA . HIS A 1 221 ? 2.243 -4.271 -16.115 1.00 97.69 221 HIS A CA 1
ATOM 1736 C C . HIS A 1 221 ? 1.124 -4.717 -15.173 1.00 97.69 221 HIS A C 1
ATOM 1738 O O . HIS A 1 221 ? 1.217 -4.584 -13.948 1.00 97.69 221 HIS A O 1
ATOM 1744 N N . TRP A 1 222 ? 0.086 -5.337 -15.731 1.00 96.81 222 TRP A N 1
ATOM 1745 C CA . TRP A 1 222 ? -1.027 -5.843 -14.931 1.00 96.81 222 TRP A CA 1
ATOM 1746 C C . TRP A 1 222 ? -0.569 -6.852 -13.862 1.00 96.81 222 TRP A C 1
ATOM 1748 O O . TRP A 1 222 ? -1.105 -6.825 -12.759 1.00 96.81 222 TRP A O 1
ATOM 1758 N N . GLN A 1 223 ? 0.464 -7.675 -14.121 1.00 98.00 223 GLN A N 1
ATOM 1759 C CA . GLN A 1 223 ? 0.970 -8.623 -13.115 1.00 98.00 223 GLN A CA 1
ATOM 1760 C C . GLN A 1 223 ? 1.555 -7.900 -11.902 1.00 98.00 223 GLN A C 1
ATOM 1762 O O . GLN A 1 223 ? 1.326 -8.314 -10.768 1.00 98.00 223 GLN A O 1
ATOM 1767 N N . ASP A 1 224 ? 2.289 -6.810 -12.137 1.00 98.31 224 ASP A N 1
ATOM 1768 C CA . ASP A 1 224 ? 2.909 -6.020 -11.074 1.00 98.31 224 ASP A CA 1
ATOM 1769 C C . ASP A 1 224 ? 1.826 -5.440 -10.156 1.00 98.31 224 ASP A C 1
ATOM 1771 O O . ASP A 1 224 ? 1.971 -5.422 -8.931 1.00 98.31 224 ASP A O 1
ATOM 1775 N N . VAL A 1 225 ? 0.719 -4.998 -10.760 1.00 98.38 225 VAL A N 1
ATOM 1776 C CA . VAL A 1 225 ? -0.447 -4.457 -10.063 1.00 98.38 225 VAL A CA 1
ATOM 1777 C C . VAL A 1 225 ? -1.196 -5.547 -9.297 1.00 98.38 225 VAL A C 1
ATOM 1779 O O . VAL A 1 225 ? -1.487 -5.349 -8.117 1.00 98.38 225 VAL A O 1
ATOM 1782 N N . THR A 1 226 ? -1.458 -6.704 -9.907 1.00 98.31 226 THR A N 1
ATOM 1783 C CA . THR A 1 226 ? -2.157 -7.820 -9.254 1.00 98.31 226 THR A CA 1
ATOM 1784 C C . THR A 1 226 ? -1.364 -8.366 -8.066 1.00 98.31 226 THR A C 1
ATOM 1786 O O . THR A 1 226 ? -1.914 -8.482 -6.973 1.00 98.31 226 THR A O 1
ATOM 1789 N N . PHE A 1 227 ? -0.067 -8.648 -8.238 1.00 98.44 227 PHE A N 1
ATOM 1790 C CA . PHE A 1 227 ? 0.780 -9.140 -7.147 1.00 98.44 227 PHE A CA 1
ATOM 1791 C C . PHE A 1 227 ? 0.955 -8.101 -6.041 1.00 98.44 227 PHE A C 1
ATOM 1793 O O . PHE A 1 227 ? 0.889 -8.457 -4.867 1.00 98.44 227 PHE A O 1
ATOM 1800 N N . GLY A 1 228 ? 1.110 -6.820 -6.398 1.00 98.62 228 GLY A N 1
ATOM 1801 C CA . GLY A 1 228 ? 1.113 -5.738 -5.417 1.00 98.62 228 GLY A CA 1
ATOM 1802 C C . GLY A 1 228 ? -0.158 -5.753 -4.564 1.00 98.62 228 GLY A C 1
ATOM 1803 O O . GLY A 1 228 ? -0.075 -5.785 -3.339 1.00 98.62 228 GLY A O 1
ATOM 1804 N N . GLY A 1 229 ? -1.329 -5.837 -5.200 1.00 98.69 229 GLY A N 1
ATOM 1805 C CA . GLY A 1 229 ? -2.610 -5.901 -4.496 1.00 98.69 229 GLY A CA 1
ATOM 1806 C C . GLY A 1 229 ? -2.741 -7.121 -3.581 1.00 98.69 229 GLY A C 1
ATOM 1807 O O . GLY A 1 229 ? -3.174 -6.977 -2.439 1.00 98.69 229 GLY A O 1
ATOM 1808 N N . ILE A 1 230 ? -2.299 -8.303 -4.030 1.00 98.75 230 ILE A N 1
ATOM 1809 C CA . ILE A 1 230 ? -2.280 -9.525 -3.206 1.00 98.75 230 ILE A CA 1
ATOM 1810 C C . ILE A 1 230 ? -1.424 -9.322 -1.951 1.00 98.75 230 ILE A C 1
ATOM 1812 O O . ILE A 1 230 ? -1.895 -9.615 -0.853 1.00 98.75 230 ILE A O 1
ATOM 1816 N N . ILE A 1 231 ? -0.206 -8.785 -2.093 1.00 98.75 231 ILE A N 1
ATOM 1817 C CA . ILE A 1 231 ? 0.681 -8.483 -0.956 1.00 98.75 231 ILE A CA 1
ATOM 1818 C C . ILE A 1 231 ? -0.037 -7.570 0.047 1.00 98.75 231 ILE A C 1
ATOM 1820 O O . ILE A 1 231 ? -0.081 -7.882 1.238 1.00 98.75 231 ILE A O 1
ATOM 1824 N N . GLY A 1 232 ? -0.647 -6.484 -0.439 1.00 98.75 232 GLY A N 1
ATOM 1825 C CA . GLY A 1 232 ? -1.377 -5.536 0.401 1.00 98.75 232 GLY A CA 1
ATOM 1826 C C . GLY A 1 232 ? -2.551 -6.175 1.150 1.00 98.75 232 GLY A C 1
ATOM 1827 O O . GLY A 1 232 ? -2.662 -6.021 2.363 1.00 98.75 232 GLY A O 1
ATOM 1828 N N . VAL A 1 233 ? -3.402 -6.947 0.464 1.00 98.88 233 VAL A N 1
ATOM 1829 C CA . VAL A 1 233 ? -4.553 -7.625 1.090 1.00 98.88 233 VAL A CA 1
ATOM 1830 C C . VAL A 1 233 ? -4.108 -8.653 2.131 1.00 98.88 233 VAL A C 1
ATOM 1832 O O . VAL A 1 233 ? -4.704 -8.723 3.206 1.00 98.88 233 VAL A O 1
ATOM 1835 N N . VAL A 1 234 ? -3.062 -9.435 1.843 1.00 98.75 234 VAL A N 1
ATOM 1836 C CA . VAL A 1 234 ? -2.538 -10.455 2.766 1.00 98.75 234 VAL A CA 1
ATOM 1837 C C . VAL A 1 234 ? -2.051 -9.812 4.062 1.00 98.75 234 VAL A C 1
ATOM 1839 O O . VAL A 1 234 ? -2.461 -10.238 5.144 1.00 98.75 234 VAL A O 1
ATOM 1842 N N . PHE A 1 235 ? -1.229 -8.762 3.979 1.00 98.75 235 PHE A N 1
ATOM 1843 C CA . PHE A 1 235 ? -0.716 -8.094 5.177 1.00 98.75 235 PHE A CA 1
ATOM 1844 C C . PHE A 1 235 ? -1.774 -7.264 5.903 1.00 98.75 235 PHE A C 1
ATOM 1846 O O . PHE A 1 235 ? -1.744 -7.209 7.135 1.00 98.75 235 PHE A O 1
ATOM 1853 N N . ALA A 1 236 ? -2.754 -6.706 5.191 1.00 98.81 236 ALA A N 1
ATOM 1854 C CA . ALA A 1 236 ? -3.922 -6.085 5.805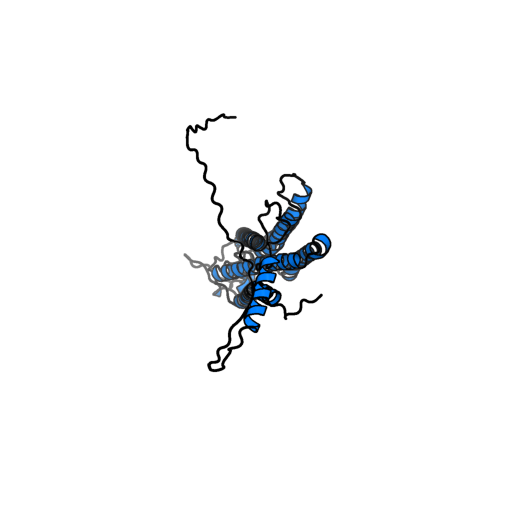 1.00 98.81 236 ALA A CA 1
ATOM 1855 C C . ALA A 1 236 ? -4.739 -7.087 6.625 1.00 98.81 236 ALA A C 1
ATOM 1857 O O . ALA A 1 236 ? -5.089 -6.810 7.774 1.00 98.81 236 ALA A O 1
ATOM 1858 N N . TYR A 1 237 ? -5.007 -8.264 6.060 1.00 98.56 237 TYR A N 1
ATOM 1859 C CA . TYR A 1 237 ? -5.752 -9.320 6.737 1.00 98.56 237 TYR A CA 1
ATOM 1860 C C . TYR A 1 237 ? -4.986 -9.863 7.951 1.00 98.56 237 TYR A C 1
ATOM 1862 O O . TYR A 1 237 ? -5.543 -9.945 9.046 1.00 98.56 237 TYR A O 1
ATOM 1870 N N . PHE A 1 238 ? -3.693 -10.157 7.782 1.00 98.50 238 PHE A N 1
ATOM 1871 C CA . PHE A 1 238 ? -2.808 -10.577 8.871 1.00 98.50 238 PHE A CA 1
ATOM 1872 C C . PHE A 1 238 ? -2.786 -9.550 10.012 1.00 98.50 238 PHE A C 1
ATOM 1874 O O . PHE A 1 238 ? -3.000 -9.899 11.172 1.00 98.50 238 PHE A O 1
ATOM 1881 N N . SER A 1 239 ? -2.596 -8.270 9.685 1.00 98.38 239 SER A N 1
ATOM 1882 C CA . SER A 1 239 ? -2.492 -7.205 10.688 1.00 98.38 239 SER A CA 1
ATOM 1883 C C . SER A 1 239 ? -3.813 -6.955 11.406 1.00 98.38 239 SER A C 1
ATOM 1885 O O . SER A 1 239 ? -3.807 -6.715 12.609 1.00 98.38 239 SER A O 1
ATOM 1887 N N . TYR A 1 240 ? -4.954 -7.063 10.715 1.00 98.44 240 TYR A N 1
ATOM 1888 C CA . TYR A 1 240 ? -6.269 -7.033 11.362 1.00 98.44 240 TYR A CA 1
ATOM 1889 C C . TYR A 1 240 ? -6.382 -8.138 12.420 1.00 98.44 240 TYR A C 1
ATOM 1891 O O . TYR A 1 240 ? -6.710 -7.861 13.574 1.00 98.44 240 TYR A O 1
ATOM 1899 N N . HIS A 1 241 ? -6.021 -9.369 12.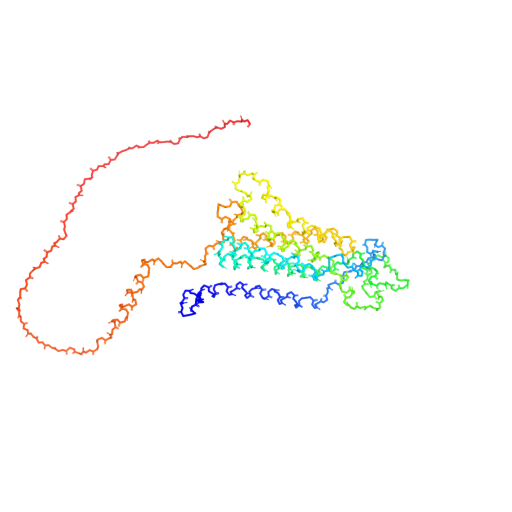057 1.00 97.12 241 HIS A N 1
ATOM 1900 C CA . HIS A 1 241 ? -6.081 -10.526 12.948 1.00 97.12 241 HIS A CA 1
ATOM 1901 C C . HIS A 1 241 ? -5.096 -10.492 14.119 1.00 97.12 241 HIS A C 1
ATOM 1903 O O . HIS A 1 241 ? -5.304 -11.199 15.102 1.00 97.12 241 HIS A O 1
ATOM 1909 N N . GLN A 1 242 ? -4.053 -9.666 14.049 1.00 96.25 242 GLN A N 1
ATOM 1910 C CA . GLN A 1 242 ? -3.132 -9.480 15.167 1.00 96.25 242 GLN A CA 1
ATOM 1911 C C . GLN A 1 242 ? -3.778 -8.715 16.337 1.00 96.25 242 GLN A C 1
ATOM 1913 O O . GLN A 1 242 ? -3.377 -8.897 17.488 1.00 96.25 242 GLN A O 1
ATOM 1918 N N . TYR A 1 243 ? -4.782 -7.876 16.057 1.00 96.25 243 TYR A N 1
ATOM 1919 C CA . TYR A 1 243 ? -5.406 -6.990 17.048 1.00 96.25 243 TYR A CA 1
ATOM 1920 C C . TYR A 1 243 ? -6.907 -7.237 17.252 1.00 96.25 243 TYR A C 1
ATOM 1922 O O . TYR A 1 243 ? -7.444 -6.882 18.306 1.00 96.25 243 TYR A O 1
ATOM 1930 N N . TYR A 1 244 ? -7.581 -7.868 16.289 1.00 97.38 244 TYR A N 1
ATOM 1931 C CA . TYR A 1 244 ? -9.018 -8.128 16.308 1.00 97.38 244 TYR A CA 1
ATOM 1932 C C . TYR A 1 244 ? -9.345 -9.617 16.112 1.00 97.38 244 TYR A C 1
ATOM 1934 O O . TYR A 1 244 ? -8.630 -10.330 15.400 1.00 97.38 244 TYR A O 1
ATOM 1942 N N . PRO A 1 245 ? -10.459 -10.102 16.693 1.00 96.81 245 PRO A N 1
ATOM 1943 C CA . PRO A 1 245 ? -11.004 -11.417 16.382 1.00 96.81 245 PRO A CA 1
ATOM 1944 C C . PRO A 1 245 ? -11.373 -11.558 14.902 1.00 96.81 245 PRO A C 1
ATOM 1946 O O . PRO A 1 245 ? -11.505 -10.580 14.171 1.00 96.81 245 PRO A O 1
ATOM 1949 N N . SER A 1 246 ? -11.635 -12.793 14.472 1.00 96.56 246 SER A N 1
ATOM 1950 C CA . SER A 1 246 ? -12.162 -13.052 13.129 1.00 96.56 246 SER A CA 1
ATOM 1951 C C . SER A 1 246 ? -13.411 -12.229 12.821 1.00 96.56 246 SER A C 1
ATOM 1953 O O . SER A 1 246 ? -14.273 -12.046 13.676 1.00 96.56 246 SER A O 1
ATOM 1955 N N . LEU A 1 247 ? -13.552 -11.813 11.561 1.00 95.38 247 LEU A N 1
ATOM 1956 C CA . LEU A 1 247 ? -14.676 -11.010 11.067 1.00 95.38 247 LEU A CA 1
ATOM 1957 C C . LEU A 1 247 ? -16.053 -11.678 11.252 1.00 95.38 247 LEU A C 1
ATOM 1959 O O . LEU A 1 247 ? -17.080 -11.011 11.165 1.00 95.38 247 LEU A O 1
ATOM 1963 N N . ARG A 1 248 ? -16.082 -12.996 11.491 1.00 94.81 248 ARG A N 1
ATOM 1964 C CA . ARG A 1 248 ? -17.298 -13.776 11.787 1.00 94.81 248 ARG A CA 1
ATOM 1965 C C . ARG A 1 248 ? -17.584 -13.921 13.285 1.00 94.81 248 ARG A C 1
ATOM 1967 O O . ARG A 1 248 ? -18.623 -14.461 13.655 1.00 94.81 248 ARG A O 1
ATOM 1974 N N . HIS A 1 249 ? -16.655 -13.512 14.144 1.00 94.38 249 HIS A N 1
ATOM 1975 C CA . HIS A 1 249 ? -16.799 -13.615 15.589 1.00 94.38 249 HIS A CA 1
ATOM 1976 C C . HIS A 1 249 ? -17.832 -12.599 16.097 1.00 94.38 249 HIS A C 1
ATOM 1978 O O . HIS A 1 249 ? -17.902 -11.476 15.599 1.00 94.38 249 HIS A O 1
ATOM 1984 N N . GLN A 1 250 ? -18.610 -12.961 17.121 1.00 92.44 250 GLN A N 1
ATOM 1985 C CA . GLN A 1 250 ? -19.653 -12.085 17.683 1.00 92.44 250 GLN A CA 1
ATOM 1986 C C . GLN A 1 250 ? -19.083 -10.768 18.230 1.00 92.44 250 GLN A C 1
ATOM 1988 O O . GLN A 1 250 ? -19.719 -9.726 18.147 1.00 92.44 250 GLN A O 1
ATOM 1993 N N . GLU A 1 251 ? -17.840 -10.804 18.705 1.00 94.19 251 GLU A N 1
ATOM 1994 C CA . GLU A 1 251 ? -17.111 -9.646 19.232 1.00 94.19 251 GLU A CA 1
ATOM 1995 C C . GLU A 1 251 ? -16.117 -9.043 18.217 1.00 94.19 251 GLU A C 1
ATOM 1997 O O . GLU A 1 251 ? -15.156 -8.395 18.617 1.00 94.19 251 GLU A O 1
ATOM 2002 N N . SER A 1 252 ? -16.313 -9.225 16.900 1.00 94.62 252 SER A N 1
ATOM 2003 C CA . SER A 1 252 ? -15.425 -8.659 15.856 1.00 94.62 252 SER A CA 1
ATOM 2004 C C . SER A 1 252 ? -15.293 -7.129 15.901 1.00 94.62 252 SER A C 1
ATOM 2006 O O . SER A 1 252 ? -14.365 -6.556 15.328 1.00 94.62 252 SER A O 1
ATOM 2008 N N . HIS A 1 253 ? -16.232 -6.450 16.564 1.00 95.00 253 HIS A N 1
ATOM 2009 C CA . HIS A 1 253 ? -16.220 -5.004 16.756 1.00 95.00 253 HIS A CA 1
ATOM 2010 C C . HIS A 1 253 ? -15.292 -4.553 17.893 1.00 95.00 253 HIS A C 1
ATOM 2012 O O . HIS A 1 253 ? -15.056 -3.350 18.019 1.00 95.00 253 HIS A O 1
ATOM 2018 N N . LYS A 1 254 ? -14.755 -5.467 18.711 1.00 95.44 254 LYS A N 1
ATOM 2019 C CA . LYS A 1 254 ? -13.839 -5.156 19.817 1.00 95.44 254 LYS A CA 1
ATOM 2020 C C . LYS A 1 254 ? -12.435 -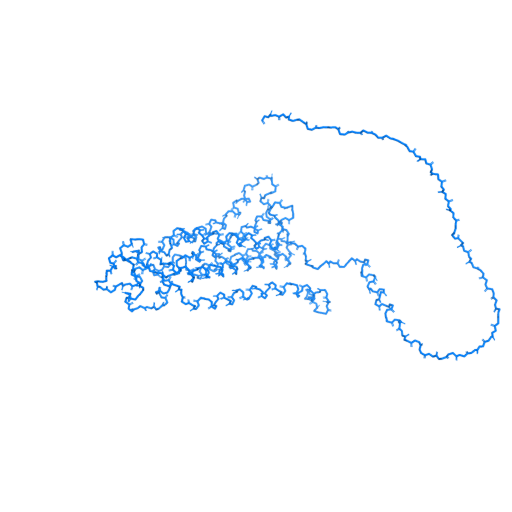5.693 19.530 1.00 95.44 254 LYS A C 1
ATOM 2022 O O . LYS A 1 254 ? -12.309 -6.776 18.963 1.00 95.44 254 LYS A O 1
ATOM 2027 N N . PRO A 1 255 ? -11.379 -4.963 19.925 1.00 95.88 255 PRO A N 1
ATOM 2028 C CA . PRO A 1 255 ? -10.027 -5.508 19.906 1.00 95.88 255 PRO A CA 1
ATOM 2029 C C . PRO A 1 255 ? -9.887 -6.609 20.966 1.00 95.88 255 PRO A C 1
ATOM 2031 O O . PRO A 1 255 ? -10.689 -6.685 21.905 1.00 95.88 255 PRO A O 1
ATOM 2034 N N . PHE A 1 256 ? -8.848 -7.437 20.852 1.00 94.12 256 PHE A N 1
ATOM 2035 C CA . PHE A 1 256 ? -8.520 -8.411 21.896 1.00 94.12 256 PHE A CA 1
ATOM 2036 C C . PHE A 1 256 ? -8.297 -7.741 23.254 1.00 94.12 256 PHE A C 1
ATOM 2038 O O . PHE A 1 256 ? -7.875 -6.587 23.346 1.00 94.12 256 PHE A O 1
ATOM 2045 N N . SER A 1 257 ? -8.566 -8.478 24.335 1.00 90.31 257 SER A N 1
ATOM 2046 C CA . SER A 1 257 ? -8.320 -7.985 25.689 1.00 90.31 257 SER A CA 1
ATOM 2047 C C . SER A 1 257 ? -6.854 -7.569 25.868 1.00 90.31 257 SER A C 1
ATOM 2049 O O . SER A 1 257 ? -5.969 -8.220 25.306 1.00 90.31 257 SER A O 1
ATOM 2051 N N . PRO A 1 258 ? -6.564 -6.536 26.683 1.00 87.88 258 PRO A N 1
ATOM 2052 C CA . PRO A 1 258 ? -5.191 -6.156 26.993 1.00 87.88 258 PRO A CA 1
ATOM 2053 C C . PRO A 1 258 ? -4.345 -7.366 27.414 1.00 87.88 258 PRO A C 1
ATOM 2055 O O . PRO A 1 258 ? -4.807 -8.187 28.202 1.00 87.88 258 PRO A O 1
ATOM 2058 N N . ARG A 1 259 ? -3.097 -7.441 26.929 1.00 86.62 259 ARG A N 1
ATOM 2059 C CA . ARG A 1 259 ? -2.171 -8.580 27.130 1.00 86.62 259 ARG A CA 1
ATOM 2060 C C . ARG A 1 259 ? -1.928 -8.966 28.595 1.00 86.62 259 ARG A C 1
ATOM 2062 O O . ARG A 1 259 ? -1.446 -10.057 28.866 1.00 86.62 259 ARG A O 1
ATOM 2069 N N . ILE A 1 260 ? -2.238 -8.072 29.531 1.00 82.50 260 ILE A N 1
ATOM 2070 C CA . ILE A 1 260 ? -2.111 -8.297 30.970 1.00 82.50 260 ILE A CA 1
ATOM 2071 C C . ILE A 1 260 ? -3.507 -8.290 31.586 1.00 82.50 260 ILE A C 1
ATOM 2073 O O . ILE A 1 260 ? -4.201 -7.261 31.576 1.00 82.50 260 ILE A O 1
ATOM 2077 N N . ALA A 1 261 ? -3.888 -9.435 32.155 1.00 74.62 261 ALA A N 1
ATOM 2078 C CA . ALA A 1 261 ? -5.149 -9.608 32.860 1.00 74.62 261 ALA A CA 1
ATOM 2079 C C . ALA A 1 261 ? -5.303 -8.584 34.000 1.00 74.62 261 ALA A C 1
ATOM 2081 O O . ALA A 1 261 ? -4.331 -8.078 34.570 1.00 74.62 261 ALA A O 1
ATOM 2082 N N . ARG A 1 262 ? -6.549 -8.230 34.331 1.00 70.56 262 ARG A N 1
ATOM 2083 C CA . ARG A 1 262 ? -6.815 -7.552 35.606 1.00 70.56 262 ARG A CA 1
ATOM 2084 C C . ARG A 1 262 ? -6.609 -8.597 36.700 1.00 70.56 262 ARG A C 1
ATOM 2086 O O . ARG A 1 262 ? -7.251 -9.636 36.630 1.00 70.56 262 ARG A O 1
ATOM 2093 N N . LEU A 1 263 ? -5.736 -8.314 37.670 1.00 69.62 263 LEU A N 1
ATOM 2094 C CA . LEU A 1 263 ? -5.717 -9.060 38.931 1.00 69.62 263 LEU A CA 1
ATOM 2095 C C . LEU A 1 263 ? -7.141 -9.065 39.487 1.00 69.62 263 LEU A C 1
ATOM 2097 O O . LEU A 1 263 ? -7.779 -8.004 39.514 1.00 69.62 263 LEU A O 1
ATOM 2101 N N . SER A 1 264 ? -7.639 -10.244 39.850 1.00 68.81 264 SER A N 1
ATOM 2102 C CA . SER A 1 264 ? -8.948 -10.363 40.482 1.00 68.81 264 SER A CA 1
ATOM 2103 C C . SER A 1 264 ? -8.911 -9.701 41.864 1.00 68.81 264 SER A C 1
ATOM 2105 O O . SER A 1 264 ? -7.836 -9.520 42.444 1.00 68.81 264 SER A O 1
ATOM 2107 N N . ASP A 1 265 ? -10.065 -9.299 42.402 1.00 66.81 265 ASP A N 1
ATOM 2108 C CA . ASP A 1 265 ? -10.096 -8.699 43.742 1.00 66.81 265 ASP A CA 1
ATOM 2109 C C . ASP A 1 265 ? -9.584 -9.678 44.814 1.00 66.81 265 ASP A C 1
ATOM 2111 O O . ASP A 1 265 ? -8.944 -9.235 45.764 1.00 66.81 265 ASP A O 1
ATOM 2115 N N . SER A 1 266 ? -9.730 -10.995 44.615 1.00 66.38 266 SER A N 1
ATOM 2116 C CA . SER A 1 266 ? -9.089 -12.004 45.468 1.00 66.38 266 SER A CA 1
ATOM 2117 C C . SER A 1 266 ? -7.564 -11.938 45.399 1.00 66.38 266 SER A C 1
ATOM 2119 O O . SER A 1 266 ? -6.923 -11.896 46.442 1.00 66.38 266 SER A O 1
ATOM 2121 N N . ASP A 1 267 ? -6.974 -11.821 44.204 1.00 67.69 267 ASP A N 1
ATOM 2122 C CA . ASP A 1 267 ? -5.511 -11.746 44.062 1.00 67.69 267 ASP A CA 1
ATOM 2123 C C . ASP A 1 267 ? -4.947 -10.460 44.674 1.00 67.69 267 ASP A C 1
ATOM 2125 O O . ASP A 1 267 ? -3.833 -10.443 45.197 1.00 67.69 267 ASP A O 1
ATOM 2129 N N . ARG A 1 268 ? -5.711 -9.361 44.626 1.00 66.25 268 ARG A N 1
ATOM 2130 C CA . ARG A 1 268 ? -5.336 -8.092 45.264 1.00 66.25 268 ARG A CA 1
ATOM 2131 C C . ARG A 1 268 ? -5.301 -8.211 46.778 1.00 66.25 268 ARG A C 1
ATOM 2133 O O . ARG A 1 268 ? -4.353 -7.714 47.379 1.00 66.25 268 ARG A O 1
ATOM 2140 N N . VAL A 1 269 ? -6.303 -8.867 47.365 1.00 71.19 269 VAL A N 1
ATOM 2141 C CA . VAL A 1 269 ? -6.344 -9.140 48.806 1.00 71.19 269 VAL A CA 1
ATOM 2142 C C . VAL A 1 269 ? -5.170 -10.035 49.192 1.00 71.19 269 VAL A C 1
ATOM 2144 O O . VAL A 1 269 ? -4.416 -9.663 50.081 1.00 71.19 269 VAL A O 1
ATOM 2147 N N . SER A 1 270 ? -4.919 -11.121 48.455 1.00 72.25 270 SER A N 1
ATOM 2148 C CA . SER A 1 270 ? -3.794 -12.026 48.727 1.00 72.25 270 SER A CA 1
ATOM 2149 C C . SER A 1 270 ? -2.428 -11.345 48.600 1.00 72.25 270 SER A C 1
ATOM 2151 O O . SER A 1 270 ? -1.547 -11.569 49.424 1.00 72.25 270 SER A O 1
ATOM 2153 N N . THR A 1 271 ? -2.239 -10.484 47.594 1.00 74.12 271 THR A N 1
ATOM 2154 C CA . THR A 1 271 ? -0.974 -9.748 47.410 1.00 74.12 271 THR A CA 1
ATOM 2155 C C . THR A 1 271 ? -0.781 -8.693 48.502 1.00 74.12 271 THR A C 1
ATOM 2157 O O . THR A 1 271 ? 0.336 -8.484 48.966 1.00 74.12 271 THR A O 1
ATOM 2160 N N . ALA A 1 272 ? -1.859 -8.021 48.921 1.00 73.56 272 ALA A N 1
ATOM 2161 C CA . ALA A 1 272 ? -1.816 -7.054 50.014 1.00 73.56 272 ALA A CA 1
ATOM 2162 C C . ALA A 1 272 ? -1.541 -7.734 51.364 1.00 73.56 272 ALA A C 1
ATOM 2164 O O . ALA A 1 272 ? -0.746 -7.220 52.143 1.00 73.56 272 ALA A O 1
ATOM 2165 N N . GLU A 1 273 ? -2.143 -8.899 51.609 1.00 71.56 273 GLU A N 1
ATOM 2166 C CA . GLU A 1 273 ? -1.910 -9.721 52.799 1.00 71.56 273 GLU A CA 1
ATOM 2167 C C . GLU A 1 273 ? -0.457 -10.209 52.855 1.00 71.56 273 GLU A C 1
ATOM 2169 O O . GLU A 1 273 ? 0.212 -10.003 53.862 1.00 71.56 273 GLU A O 1
ATOM 2174 N N . GLN A 1 274 ? 0.079 -10.720 51.739 1.00 76.38 274 GLN A N 1
ATOM 2175 C CA . GLN A 1 274 ? 1.489 -11.122 51.628 1.00 76.38 274 GLN A CA 1
ATOM 2176 C C . GLN A 1 274 ? 2.469 -9.958 51.826 1.00 76.38 274 GLN A C 1
ATOM 2178 O O . GLN A 1 274 ? 3.527 -10.135 52.430 1.00 76.38 274 GLN A O 1
ATOM 2183 N N . ALA A 1 275 ? 2.136 -8.764 51.327 1.00 74.50 275 ALA A N 1
ATOM 2184 C CA . ALA A 1 275 ? 2.956 -7.574 51.529 1.00 74.50 275 ALA A CA 1
ATOM 2185 C C . ALA A 1 275 ? 2.937 -7.102 52.992 1.00 74.50 275 ALA A C 1
ATOM 2187 O O . ALA A 1 275 ? 3.969 -6.667 53.494 1.00 74.50 275 ALA A O 1
ATOM 2188 N N . LEU A 1 276 ? 1.796 -7.221 53.684 1.00 77.44 276 LEU A N 1
ATOM 2189 C CA . LEU A 1 276 ? 1.685 -6.895 55.108 1.00 77.44 276 LEU A CA 1
ATOM 2190 C C . LEU A 1 276 ? 2.456 -7.887 55.989 1.00 77.44 276 LEU A C 1
ATOM 2192 O O . LEU A 1 276 ? 3.109 -7.471 56.942 1.00 77.44 276 LEU A O 1
ATOM 2196 N N . THR A 1 277 ? 2.399 -9.187 55.681 1.00 72.75 277 THR A N 1
ATOM 2197 C CA . THR A 1 277 ? 3.128 -10.212 56.446 1.00 72.75 277 THR A CA 1
ATOM 2198 C C . THR A 1 277 ? 4.636 -10.105 56.250 1.00 72.75 277 THR A C 1
ATOM 2200 O O . THR A 1 277 ? 5.384 -10.269 57.206 1.00 72.75 277 THR A O 1
ATOM 2203 N N . ALA A 1 278 ? 5.089 -9.763 55.039 1.00 69.94 278 ALA A N 1
ATOM 2204 C CA . ALA A 1 278 ? 6.511 -9.591 54.747 1.00 69.94 278 ALA A CA 1
ATOM 2205 C C . ALA A 1 278 ? 7.144 -8.393 55.484 1.00 69.94 278 ALA A C 1
ATOM 2207 O O . ALA A 1 278 ? 8.345 -8.406 55.734 1.00 69.94 278 ALA A O 1
ATOM 2208 N N . ASP A 1 279 ? 6.350 -7.379 55.843 1.00 67.12 279 ASP A N 1
ATOM 2209 C CA . ASP A 1 279 ? 6.806 -6.218 56.624 1.00 67.12 279 ASP A CA 1
ATOM 2210 C C . ASP A 1 279 ? 6.836 -6.510 58.142 1.00 67.12 279 ASP A C 1
ATOM 2212 O O . ASP A 1 279 ? 7.465 -5.783 58.911 1.00 67.12 279 ASP A O 1
ATOM 2216 N N . PHE A 1 280 ? 6.178 -7.592 58.587 1.00 63.47 280 PHE A N 1
ATOM 2217 C CA . PHE A 1 280 ? 6.113 -8.006 59.995 1.00 63.47 280 PHE A CA 1
ATOM 2218 C C . PHE A 1 280 ? 7.218 -9.002 60.401 1.00 63.47 280 PHE A C 1
ATOM 2220 O O . PHE A 1 280 ? 7.504 -9.143 61.591 1.00 63.47 280 PHE A O 1
ATOM 2227 N N . ASP A 1 281 ? 7.895 -9.641 59.442 1.00 58.97 281 ASP A N 1
ATOM 2228 C CA . ASP A 1 281 ? 9.040 -10.527 59.695 1.00 58.97 281 ASP A CA 1
ATOM 2229 C C . ASP A 1 281 ? 10.331 -9.721 59.967 1.00 58.97 281 ASP A C 1
ATOM 2231 O O . ASP A 1 281 ? 11.294 -9.724 59.198 1.00 58.97 281 ASP A O 1
ATOM 2235 N N . LEU A 1 282 ? 10.371 -9.012 61.099 1.00 54.88 282 LEU A N 1
ATOM 2236 C CA . LEU A 1 282 ? 11.622 -8.503 61.668 1.00 54.88 282 LEU A CA 1
ATOM 2237 C C . LEU A 1 282 ? 12.391 -9.656 62.341 1.00 54.88 282 LEU A C 1
ATOM 2239 O O . LEU A 1 282 ? 11.791 -10.443 63.075 1.00 54.88 282 LEU A O 1
ATOM 2243 N N . PRO A 1 283 ? 13.726 -9.756 62.178 1.00 46.97 283 PRO A N 1
ATOM 2244 C CA . PRO A 1 283 ? 14.498 -10.798 62.837 1.00 46.97 283 PRO A CA 1
ATOM 2245 C C . PRO A 1 283 ? 14.533 -10.532 64.346 1.00 46.97 283 PRO A C 1
ATOM 2247 O O . PRO A 1 283 ? 15.213 -9.620 64.819 1.00 46.97 283 PRO A O 1
ATOM 2250 N N . SER A 1 284 ? 13.810 -11.348 65.116 1.00 47.88 284 SER A N 1
ATOM 2251 C CA . SER A 1 284 ? 13.909 -11.379 66.573 1.00 47.88 284 SER A CA 1
ATOM 2252 C C . SER A 1 284 ? 15.276 -11.938 66.967 1.00 47.88 284 SER A C 1
ATOM 2254 O O . SER A 1 284 ? 15.457 -13.146 67.112 1.00 47.88 284 SER A O 1
ATOM 2256 N N . ASN A 1 285 ? 16.258 -11.056 67.113 1.00 46.25 285 ASN A N 1
ATOM 2257 C CA . ASN A 1 285 ? 17.533 -11.395 67.717 1.00 46.25 285 ASN A CA 1
ATOM 2258 C C . ASN A 1 285 ? 17.509 -10.929 69.177 1.00 46.25 285 ASN A C 1
ATOM 2260 O O . ASN A 1 285 ? 17.798 -9.771 69.474 1.00 46.25 285 ASN A O 1
ATOM 2264 N N . SER A 1 286 ? 17.155 -11.824 70.099 1.00 38.53 286 SER A N 1
ATOM 2265 C CA . SER A 1 286 ? 17.550 -11.683 71.501 1.00 38.53 286 SER A CA 1
ATOM 2266 C C . SER A 1 286 ? 17.736 -13.055 72.163 1.00 38.53 286 SER A C 1
ATOM 2268 O O . SER A 1 286 ? 17.027 -14.005 71.826 1.00 38.53 286 SER A O 1
ATOM 2270 N N . PRO A 1 287 ? 18.733 -13.202 73.059 1.00 41.16 287 PRO A N 1
ATOM 2271 C CA . PRO A 1 287 ? 19.147 -14.496 73.570 1.00 41.16 287 PRO A CA 1
ATOM 2272 C C . PRO A 1 287 ? 18.302 -14.931 74.770 1.00 41.16 287 PRO A C 1
ATOM 2274 O O . PRO A 1 287 ? 17.925 -14.135 75.628 1.00 41.16 287 PRO A O 1
ATOM 2277 N N . SER A 1 288 ? 18.095 -16.241 74.830 1.00 40.94 288 SER A N 1
ATOM 2278 C CA . SER A 1 288 ? 17.574 -17.041 75.939 1.00 40.94 288 SER A CA 1
ATOM 2279 C C . SER A 1 288 ? 18.034 -16.607 77.338 1.00 40.94 288 SER A C 1
ATOM 2281 O O . SER A 1 288 ? 19.242 -16.492 77.571 1.00 40.94 288 SER A O 1
ATOM 2283 N N . ARG A 1 289 ? 17.095 -16.536 78.298 1.00 33.25 289 ARG A N 1
ATOM 2284 C CA . ARG A 1 289 ? 17.336 -16.946 79.694 1.00 33.25 289 ARG A CA 1
ATOM 2285 C C . ARG A 1 289 ? 16.051 -17.184 80.503 1.00 33.25 289 ARG A C 1
ATOM 2287 O O . ARG A 1 289 ? 15.063 -16.480 80.337 1.00 33.25 289 ARG A O 1
ATOM 2294 N N . ASP A 1 290 ? 16.146 -18.210 81.345 1.00 36.91 290 ASP A N 1
ATOM 2295 C CA . ASP A 1 290 ? 15.137 -18.907 82.153 1.00 36.91 290 ASP A CA 1
ATOM 2296 C C . ASP A 1 290 ? 14.307 -18.069 83.139 1.00 36.91 290 ASP A C 1
ATOM 2298 O O . ASP A 1 290 ? 14.770 -17.057 83.664 1.00 36.91 290 ASP A O 1
ATOM 2302 N N . GLY A 1 291 ? 13.133 -18.600 83.514 1.00 31.95 291 GLY A N 1
ATOM 2303 C CA . GLY A 1 291 ? 12.413 -18.186 84.722 1.00 31.95 291 GLY A CA 1
ATOM 2304 C C . GLY A 1 291 ? 10.999 -18.762 84.864 1.00 31.95 291 GLY A C 1
ATOM 2305 O O . GLY A 1 291 ? 10.049 -18.233 84.306 1.00 31.95 291 GLY A O 1
ATOM 2306 N N . SER A 1 292 ? 10.876 -19.832 85.649 1.00 35.16 292 SER A N 1
ATOM 2307 C CA . SER A 1 292 ? 9.643 -20.481 86.129 1.00 35.16 292 SER A CA 1
ATOM 2308 C C . SER A 1 292 ? 8.680 -19.544 86.884 1.00 35.16 292 SER A C 1
ATOM 2310 O O . SER A 1 292 ? 9.126 -18.913 87.839 1.00 35.16 292 SER A O 1
ATOM 2312 N N . LEU A 1 293 ? 7.368 -19.585 86.587 1.00 32.12 293 LEU A N 1
ATOM 2313 C CA . LEU A 1 293 ? 6.289 -19.682 87.594 1.00 32.12 293 LEU A CA 1
ATOM 2314 C C . LEU A 1 293 ? 4.924 -20.021 86.951 1.00 32.12 293 LEU A C 1
ATOM 2316 O O . LEU A 1 293 ? 4.624 -19.592 85.843 1.00 32.12 293 LEU A O 1
ATOM 2320 N N . ALA A 1 294 ? 4.135 -20.828 87.661 1.00 35.44 294 ALA A N 1
ATOM 2321 C CA . ALA A 1 294 ? 2.910 -21.506 87.233 1.00 35.44 294 ALA A CA 1
ATOM 2322 C C . ALA A 1 294 ? 1.600 -20.704 87.443 1.00 35.44 294 ALA A C 1
ATOM 2324 O O . ALA A 1 294 ? 1.625 -19.630 88.041 1.00 35.44 294 ALA A O 1
ATOM 2325 N N . THR A 1 295 ? 0.477 -21.348 87.058 1.00 35.19 295 THR A N 1
ATOM 2326 C CA . THR A 1 295 ? -0.966 -21.110 87.372 1.00 35.19 295 THR A CA 1
ATOM 2327 C C . THR A 1 295 ? -1.646 -19.938 86.637 1.00 35.19 295 THR A C 1
ATOM 2329 O O . THR A 1 295 ? -1.054 -18.877 86.522 1.00 35.19 295 THR A O 1
ATOM 2332 N N . ASP A 1 296 ? -2.874 -19.998 86.099 1.00 34.31 296 ASP A N 1
ATOM 2333 C CA . ASP A 1 296 ? -3.967 -20.989 86.085 1.00 34.31 296 ASP A CA 1
ATOM 2334 C C . ASP A 1 296 ? -5.071 -20.530 85.081 1.00 34.31 296 ASP A C 1
ATOM 2336 O O . ASP A 1 296 ? -5.166 -19.333 84.814 1.00 34.31 296 ASP A O 1
ATOM 2340 N N . LEU A 1 297 ? -5.938 -21.468 84.639 1.00 33.59 297 LEU A N 1
ATOM 2341 C CA . LEU A 1 297 ? -7.311 -21.297 84.073 1.00 33.59 297 LEU A CA 1
ATOM 2342 C C . LEU A 1 297 ? -7.448 -20.701 82.641 1.00 33.59 297 LEU A C 1
ATOM 2344 O O . LEU A 1 297 ? -6.808 -19.721 82.300 1.00 33.59 297 LEU A O 1
ATOM 2348 N N . GLU A 1 298 ? -8.307 -21.148 81.714 1.00 33.09 298 GLU A N 1
ATOM 2349 C CA . GLU A 1 298 ? -9.233 -22.279 81.592 1.00 33.09 298 GLU A CA 1
ATOM 2350 C C . GLU A 1 298 ? -9.681 -22.399 80.109 1.00 33.09 298 GLU A C 1
ATOM 2352 O O . GLU A 1 298 ? -9.506 -21.499 79.290 1.00 33.09 298 GLU A O 1
ATOM 2357 N N . SER A 1 299 ? -10.221 -23.566 79.783 1.00 35.88 299 SER A N 1
ATOM 2358 C CA . SER A 1 299 ? -10.631 -24.144 78.499 1.00 35.88 299 SER A CA 1
ATOM 2359 C C . SER A 1 299 ? -11.568 -23.347 77.575 1.00 35.88 299 SER A C 1
ATOM 2361 O O . SER A 1 299 ? -12.586 -22.847 78.038 1.00 35.88 299 SER A O 1
ATOM 2363 N N . VAL A 1 300 ? -11.380 -23.501 76.252 1.00 31.78 300 VAL A N 1
ATOM 2364 C CA . VAL A 1 300 ? -12.447 -23.927 75.314 1.00 31.78 300 VAL A CA 1
ATOM 2365 C C . VAL A 1 300 ? -11.824 -24.821 74.231 1.00 31.78 300 VAL A C 1
ATOM 2367 O O . VAL A 1 300 ? -11.046 -24.363 73.400 1.00 31.78 300 VAL A O 1
ATOM 2370 N N . ARG A 1 301 ? -12.168 -26.113 74.242 1.00 30.59 301 ARG A N 1
ATOM 2371 C CA . ARG A 1 301 ? -11.830 -27.100 73.206 1.00 30.59 301 ARG A CA 1
ATOM 2372 C C . ARG A 1 301 ? -13.140 -27.532 72.553 1.00 30.59 301 ARG A C 1
ATOM 2374 O O . ARG A 1 301 ? -14.012 -28.041 73.249 1.00 30.59 301 ARG A O 1
ATOM 2381 N N . ILE A 1 302 ? -13.277 -27.337 71.244 1.00 33.50 302 ILE A N 1
ATOM 2382 C CA . ILE A 1 302 ? -14.306 -28.008 70.441 1.00 33.50 302 ILE A CA 1
ATOM 2383 C C . ILE A 1 302 ? -13.573 -28.895 69.438 1.00 33.50 302 ILE A C 1
ATOM 2385 O O . ILE A 1 302 ? -12.830 -28.408 68.589 1.00 33.50 302 ILE A O 1
ATOM 2389 N N . ASP A 1 303 ? -13.748 -30.204 69.616 1.00 31.95 303 ASP A N 1
ATOM 2390 C CA . ASP A 1 303 ? -13.178 -31.267 68.795 1.00 31.95 303 ASP A CA 1
ATOM 2391 C C . ASP A 1 303 ? -13.927 -31.416 67.466 1.00 31.95 303 ASP A C 1
ATOM 2393 O O . ASP A 1 303 ? -15.158 -31.433 67.407 1.00 31.95 303 ASP A O 1
ATOM 2397 N N . HIS A 1 304 ? -13.157 -31.628 66.400 1.00 41.84 304 HIS A N 1
ATOM 2398 C CA . HIS A 1 304 ? -13.633 -32.191 65.145 1.00 41.84 304 HIS A CA 1
ATOM 2399 C C . HIS A 1 304 ? -13.635 -33.721 65.240 1.00 41.84 304 HIS A C 1
ATOM 2401 O O . HIS A 1 304 ? -12.576 -34.339 65.199 1.00 41.84 304 HIS A O 1
ATOM 2407 N N . SER A 1 305 ? -14.809 -34.356 65.274 1.00 34.16 305 SER A N 1
ATOM 2408 C CA . SER A 1 305 ? -14.994 -35.688 64.678 1.00 34.16 305 SER A CA 1
ATOM 2409 C C . SER A 1 305 ? -16.477 -36.041 64.535 1.00 34.16 305 SER A C 1
ATOM 2411 O O . SER A 1 305 ? -17.269 -35.894 65.459 1.00 34.16 305 SER A O 1
ATOM 2413 N N . GLY A 1 306 ? -16.859 -36.502 63.345 1.00 28.69 306 GLY A N 1
ATOM 2414 C CA . GLY A 1 306 ? -18.230 -36.892 63.018 1.00 28.69 306 GLY A CA 1
ATOM 2415 C C . GLY A 1 306 ? -18.313 -37.450 61.603 1.00 28.69 306 GLY A C 1
ATOM 2416 O O . GLY A 1 306 ? -18.736 -36.772 60.676 1.00 28.69 306 GLY A O 1
ATOM 2417 N N . ASN A 1 307 ? -17.830 -38.680 61.441 1.00 32.28 307 ASN A N 1
ATOM 2418 C CA . ASN A 1 307 ? -17.879 -39.472 60.217 1.00 32.28 307 ASN A CA 1
ATOM 2419 C C . ASN A 1 307 ? -19.288 -40.074 60.039 1.00 32.28 307 ASN A C 1
ATOM 2421 O O . ASN A 1 307 ? -19.818 -40.650 60.988 1.00 32.28 307 ASN A O 1
ATOM 2425 N N . ALA A 1 308 ? -19.860 -40.024 58.834 1.00 29.86 308 ALA A N 1
ATOM 2426 C CA . ALA A 1 308 ? -21.040 -40.808 58.468 1.00 29.86 308 ALA A CA 1
ATOM 2427 C C . ALA A 1 308 ? -20.834 -41.456 57.089 1.00 29.86 308 ALA A C 1
ATOM 2429 O O . ALA A 1 308 ? -20.753 -40.779 56.067 1.00 29.86 308 ALA A O 1
ATOM 2430 N N . ARG A 1 309 ? -20.751 -42.793 57.084 1.00 33.12 309 ARG A N 1
ATOM 2431 C CA . ARG A 1 309 ? -20.801 -43.666 55.902 1.00 33.12 309 ARG A CA 1
ATOM 2432 C C . ARG A 1 309 ? -22.218 -44.223 55.706 1.00 33.12 309 ARG A C 1
ATOM 2434 O O . ARG A 1 309 ? -22.803 -44.746 56.649 1.00 33.12 309 ARG A O 1
ATOM 2441 N N . ARG A 1 310 ? -22.676 -44.228 54.452 1.00 29.64 310 ARG A N 1
ATOM 2442 C CA . ARG A 1 310 ? -23.601 -45.174 53.776 1.00 29.64 310 ARG A CA 1
ATOM 2443 C C . ARG A 1 310 ? -23.481 -44.803 52.284 1.00 29.64 310 ARG A C 1
ATOM 2445 O O . ARG A 1 310 ? -23.655 -43.636 51.977 1.00 29.64 310 ARG A O 1
ATOM 2452 N N . GLY A 1 311 ? -23.063 -45.613 51.314 1.00 29.05 311 GLY A N 1
ATOM 2453 C CA . GLY A 1 311 ? -23.116 -47.059 51.156 1.00 29.05 311 GLY A CA 1
ATOM 2454 C C . GLY A 1 311 ? -24.336 -47.429 50.312 1.00 29.05 311 GLY A C 1
ATOM 2455 O O . GLY A 1 311 ? -25.366 -47.685 50.920 1.00 29.05 311 GLY A O 1
ATOM 2456 N N . ASP A 1 312 ? -24.228 -47.413 48.973 1.00 27.69 312 ASP A N 1
ATOM 2457 C CA . ASP A 1 312 ? -24.611 -48.564 48.132 1.00 27.69 312 ASP A CA 1
ATOM 2458 C C . ASP A 1 312 ? -24.107 -48.469 46.672 1.00 27.69 312 ASP A C 1
ATOM 2460 O O . ASP A 1 312 ? -23.868 -47.381 46.146 1.00 27.69 312 ASP A O 1
ATOM 2464 N N . GLN A 1 313 ? -23.898 -49.641 46.068 1.00 30.70 313 GLN A N 1
ATOM 2465 C CA . GLN A 1 313 ? -23.334 -49.934 44.740 1.00 30.70 313 GLN A CA 1
ATOM 2466 C C . GLN A 1 313 ? -24.420 -50.234 43.676 1.00 30.70 313 GLN A C 1
ATOM 2468 O O . GLN A 1 313 ? -25.566 -50.493 44.024 1.00 30.70 313 GLN A O 1
ATOM 2473 N N . SER A 1 314 ? -23.971 -50.387 42.410 1.00 28.47 314 SER A N 1
ATOM 2474 C CA . SER A 1 314 ? -24.597 -51.156 41.295 1.00 28.47 314 SER A CA 1
ATOM 2475 C C . SER A 1 314 ? -25.753 -50.464 40.537 1.00 28.47 314 SER A C 1
ATOM 2477 O O . SER A 1 314 ? -26.570 -49.807 41.158 1.00 28.47 314 SER A O 1
ATOM 2479 N N . THR A 1 315 ? -25.951 -50.532 39.209 1.00 29.20 315 THR A N 1
ATOM 2480 C CA . THR A 1 315 ? -25.434 -51.373 38.105 1.00 29.20 315 THR A CA 1
ATOM 2481 C C . THR A 1 315 ? -25.944 -50.822 36.748 1.00 29.20 315 THR A C 1
ATOM 2483 O O . THR A 1 315 ? -26.931 -50.095 36.730 1.00 29.20 315 THR A O 1
ATOM 2486 N N . ALA A 1 316 ? -25.358 -51.306 35.635 1.00 31.67 316 ALA A N 1
ATOM 2487 C CA . ALA A 1 316 ? -25.843 -51.280 34.230 1.00 31.67 316 ALA A CA 1
ATOM 2488 C C . ALA A 1 316 ? -25.749 -49.928 33.477 1.00 31.67 316 ALA A C 1
ATOM 2490 O O . ALA A 1 316 ? -26.054 -48.884 34.024 1.00 31.67 316 ALA A O 1
ATOM 2491 N N . GLY A 1 317 ? -25.316 -49.817 32.216 1.00 26.62 317 GLY A N 1
ATOM 2492 C CA . GLY A 1 317 ? -25.206 -50.771 31.107 1.00 26.62 317 GLY A CA 1
ATOM 2493 C C . GLY A 1 317 ? -25.925 -50.187 29.873 1.00 26.62 317 GLY A C 1
ATOM 2494 O O . GLY A 1 317 ? -27.021 -49.669 30.037 1.00 26.62 317 GLY A O 1
ATOM 2495 N N . HIS A 1 318 ? -25.324 -50.320 28.676 1.00 32.00 318 HIS A N 1
ATOM 2496 C CA . HIS A 1 318 ? -25.859 -50.003 27.323 1.00 32.00 318 HIS A CA 1
ATOM 2497 C C . HIS A 1 318 ? -25.903 -48.525 26.891 1.00 32.00 318 HIS A C 1
ATOM 2499 O O . HIS A 1 318 ? -26.204 -47.652 27.686 1.00 32.00 318 HIS A O 1
ATOM 2505 N N . GLN A 1 319 ? -25.697 -48.125 25.632 1.00 31.27 319 GLN A N 1
ATOM 2506 C CA . GLN A 1 319 ? -25.130 -48.656 24.376 1.00 31.27 319 GLN A CA 1
ATOM 2507 C C . GLN A 1 319 ? -25.283 -47.478 23.383 1.00 31.27 319 GLN A C 1
ATOM 2509 O O . GLN A 1 319 ? -26.324 -46.825 23.375 1.00 31.27 319 GLN A O 1
ATOM 2514 N N . LEU A 1 320 ? -24.282 -47.212 22.539 1.00 35.75 320 LEU A N 1
ATOM 2515 C CA . LEU A 1 320 ? -24.473 -46.510 21.254 1.00 35.75 320 LEU A CA 1
ATOM 2516 C C . LEU A 1 320 ? -25.207 -47.450 20.278 1.00 35.75 320 LEU A C 1
ATOM 2518 O O . LEU A 1 320 ? -25.032 -48.666 20.394 1.00 35.75 320 LEU A O 1
ATOM 2522 N N . PRO A 1 321 ? -26.025 -46.934 19.343 1.00 43.03 321 PRO A N 1
ATOM 2523 C CA . PRO A 1 321 ? -25.565 -46.649 17.962 1.00 43.03 321 PRO A CA 1
ATOM 2524 C C . PRO A 1 321 ? -26.321 -45.437 17.356 1.00 43.03 321 PRO A C 1
ATOM 2526 O O . PRO A 1 321 ? -27.160 -44.850 18.023 1.00 43.03 321 PRO A O 1
ATOM 2529 N N . SER A 1 322 ? -26.194 -44.970 16.115 1.00 31.06 322 SER A N 1
ATOM 2530 C CA . SER A 1 322 ? -25.282 -45.029 14.963 1.00 31.06 322 SER A CA 1
ATOM 2531 C C . SER A 1 322 ? -25.848 -43.974 13.996 1.00 31.06 322 SER A C 1
ATOM 2533 O O . SER A 1 322 ? -27.033 -43.645 14.044 1.00 31.06 322 SER A O 1
ATOM 2535 N N . ALA A 1 323 ? -25.004 -43.475 13.103 1.00 38.50 323 ALA A N 1
ATOM 2536 C CA . ALA A 1 323 ? -25.403 -42.742 11.915 1.00 38.50 323 ALA A CA 1
ATOM 2537 C C . ALA A 1 323 ? -26.284 -43.582 10.968 1.00 38.50 323 ALA A C 1
ATOM 2539 O O . ALA A 1 323 ? -26.085 -44.796 10.892 1.00 38.50 323 ALA A O 1
ATOM 2540 N N . THR A 1 324 ? -27.150 -42.898 10.209 1.00 38.03 324 THR A N 1
ATOM 2541 C CA . THR A 1 324 ? -27.440 -43.166 8.785 1.00 38.03 324 THR A CA 1
ATOM 2542 C C . THR A 1 324 ? -28.143 -41.962 8.144 1.00 38.03 324 THR A C 1
ATOM 2544 O O . THR A 1 324 ? -29.148 -41.484 8.663 1.00 38.03 324 THR A O 1
ATOM 2547 N N . ASP A 1 325 ? -27.529 -41.490 7.058 1.00 40.12 325 ASP A N 1
ATOM 2548 C CA . ASP A 1 325 ? -28.036 -40.890 5.814 1.00 40.12 325 ASP A CA 1
ATOM 2549 C C . ASP A 1 325 ? -29.519 -40.527 5.675 1.00 40.12 325 ASP A C 1
ATOM 2551 O O . ASP A 1 325 ? -30.377 -41.369 5.908 1.00 40.12 325 ASP A O 1
ATOM 2555 N N . LEU A 1 326 ? -29.783 -39.358 5.072 1.00 44.94 326 LEU A N 1
ATOM 2556 C CA . LEU A 1 326 ? -30.699 -39.236 3.930 1.00 44.94 326 LEU A CA 1
ATOM 2557 C C . LEU A 1 326 ? -30.290 -38.048 3.036 1.00 44.94 326 LEU A C 1
ATOM 2559 O O . LEU A 1 326 ? -30.124 -36.922 3.503 1.00 44.94 326 LEU A O 1
ATOM 2563 N N . ASN A 1 327 ? -30.121 -38.363 1.751 1.00 43.28 327 ASN A N 1
ATOM 2564 C CA . ASN A 1 327 ? -30.000 -37.452 0.617 1.00 43.28 327 ASN A CA 1
ATOM 2565 C C . ASN A 1 327 ? -31.249 -36.570 0.464 1.00 43.28 327 ASN A C 1
ATOM 2567 O O . ASN A 1 327 ? -32.354 -37.107 0.497 1.00 43.28 327 ASN A O 1
ATOM 2571 N N . GLU A 1 328 ? -31.040 -35.283 0.183 1.00 40.66 328 GLU A N 1
ATOM 2572 C CA . GLU A 1 328 ? -31.623 -34.504 -0.929 1.00 40.66 328 GLU A CA 1
ATOM 2573 C C . GLU A 1 328 ? -30.752 -33.262 -1.176 1.00 40.66 328 GLU A C 1
ATOM 2575 O O . GLU A 1 328 ? -30.243 -32.677 -0.190 1.00 40.66 328 GLU A O 1
#

Secondary structure (DSSP, 8-state):
-PPPTT-HHHHHHHHHHHHHHHHHHHHHHHHHHHHTSPPP---B-TT-GGG-SPP-SS-SS-HHHHHIIIIIHHHHHHHHIIIIIS--HHHHHHHHHHHHHHHHHHHHHHHHHHHHH-PPPTTHHHHH-BPTT----TTS-B-GGGB-S--HHHHHHHT--SS-HHHHHHHHHHHHHHHHHHHHHTTTSSS--HHHHHHHHHHHHHHHHHHHHHHHTTSS-HHHHHHHHHHHHHHHHHHHHHHS--TTSTTTTSPPPPSSPPPPHHHHHHHHHHHHHHHH------------------------------------------------

Nearest PDB structures (foldseek):
  5jki-assembly1_A  TM=7.352E-01  e=5.059E-03  Bacillus subtilis subsp. subtilis str. 168
  6ebu-assembly1_A  TM=5.404E-01  e=2.129E-03  Aquifex aeolicus VF5

InterPro domains:
  IPR000326 Phosphatidic acid phosphatase type 2/haloperoxidase [PF01569] (96-244)
  IPR000326 Phosphatidic acid phosphatase type 2/haloperoxidase [SM00014] (94-240)
  IPR036938 Phosphatidic acid phosphatase type 2/haloperoxidase superfamily [SSF48317] (14-257)
  IPR043216 Phosphatidic acid phosphatases-like [PTHR10165] (19-269)

Radius of gyration: 33.74 Å; Cα contacts (8 Å, |Δi|>4): 430; chains: 1; bounding box: 57×65×121 Å

Solvent-accessible surface area (backbone atoms only — not comparable to full-atom values): 18475 Å² total; per-residue (Å²): 133,84,80,64,81,82,41,68,65,60,46,52,53,51,58,62,53,46,55,57,52,51,51,43,51,50,37,49,54,49,37,63,60,52,71,74,53,82,42,37,82,54,67,44,57,87,82,46,71,71,27,62,36,68,65,58,89,72,58,90,72,41,72,70,57,48,48,43,62,24,44,51,46,40,51,50,53,46,42,48,44,17,53,72,72,65,64,27,72,67,44,32,52,44,54,50,50,25,44,50,43,4,34,30,54,22,51,34,54,37,49,55,43,12,37,67,58,2,33,66,14,22,17,25,48,59,59,32,43,62,44,90,87,73,72,53,50,98,89,58,58,35,58,78,84,50,32,44,98,61,60,66,66,60,47,47,57,27,20,49,16,34,37,23,61,63,12,12,42,23,18,3,19,20,34,26,43,18,53,53,48,27,13,62,66,43,53,54,69,81,77,77,63,62,69,46,52,51,62,29,43,49,37,44,51,53,20,50,53,56,25,50,43,34,49,76,42,31,53,25,52,70,65,18,29,52,50,9,29,50,48,2,40,52,32,8,53,52,23,44,57,74,37,25,52,57,53,69,42,95,59,16,61,41,58,62,76,69,97,65,75,78,78,48,73,66,54,50,51,54,51,51,51,53,55,55,52,64,72,65,71,64,85,86,84,77,83,91,82,90,83,92,84,84,88,81,90,83,88,90,85,84,84,91,84,85,88,85,90,81,89,88,82,89,81,89,81,90,79,88,88,79,90,79,89,80,92,132

Sequence (328 aa):
MIPSFRDHRTRQLFLSYAKDWVLIIALILAFFSLDILEPFHRQFSLTDKSLMYPYAEHEKVPTGLLVVVCFIVPLVVISCIALLIQKSPFDLHNGVMGLLLSLALTIMVTEVVKLSVGRPRPDFLDRCKPIPGSVDPPLGLSNSTICMPTDKYILSDGFKSFPSGHSSMSFGGLAYLSFYLAGKLHVFDRRGHTYKGFIFALPMVGAALIAISRTEDYRHHWQDVTFGGIIGVVFAYFSYHQYYPSLRHQESHKPFSPRIARLSDSDRVSTAEQALTADFDLPSNSPSRDGSLATDLESVRIDHSGNARRGDQSTAGHQLPSATDLNE

pLDDT: mean 84.29, std 22.21, range [26.62, 98.88]

Mean predicted aligned error: 11.92 Å

Organism: NCBI:txid994334

Foldseek 3Di:
DPDPPPDPVVVVLCVVCVVLVVVLVVLVVLLVVLVPDFADWDFAFPPDQLQADAQQPDFPQDPVNLCCLQPVVLLVVQCCCVCVPVVHVLSNVLLNSLLSQLLSQLSSVLSVCLRHQQAFFSNQCNLQVFDPPDHADPPGTHTSVRGDDGPPVSNRLRRRAAADPSLQSLLSRLLLSLLLLLLQVLVQQPPPDVVSVVSSCVSVVVSVVSLVSCVVSSGYDPVNNVVSNVSNNVSSVVSLVVFAPDSNDPNSNHTDDRPDDDQDPVNVVVVVVVVVVVVVPDDPDDDDDDDDDDDDDDDDDDDDDDDDDDDDDDDDDDDDDDDDDDDD